Protein AF-A0A520QSF6-F1 (afdb_monomer_lite)

Secondary structure (DSSP, 8-state):
------------PPPPPPS--PPPP------------------------------------STTS-PPBTTB-PPPP---EEEE--SS---S-SBHHHH----HHHHHHHGGGS---B-EEEEGGG--HHHHHHT---HHHHHHHHHHHHTT-HHHHTTHHHHHHHHHHHHTSTTHHHHHHHHHHHHHHHH---HHHHHHHHHHS-HHHHHHHHHHHHHHHHHHHHHHHHHHHHHHHHHHHHHHHHHHHHHHH-S--HHHHHHHHT--HHHHHHHHHHHHH-SSHHHHT-

Sequence (290 aa):
MVDARASTGRERRRRPPRVGERPRLLGARRRARGALPCADGAPEHGGPSHAVPDHRVRGATLARQSQPVDGRLELPLIVPIVVYHGARPWKAPLDVGEAIMMSEALASSAGSLVPRLRYLLDDLTQLDADGLRARGLPAFATLALWALRSAFDRGFISTAANLSGLFDEVVTADDGGQALASLFGYLFIISRPDEDLVSEVLGHVSPRVREEVMELEEMLAAKKLEQGRAEGRAEGRAQRGAELVMKLLRLKFGAIDAGTEERVRAGSDADLDRWAERVLTASQLQDVFA

Foldseek 3Di:
DDDDDDDDDDDDDDDDDDDDDDDDDDDDDDDDDDDDDDDDDDDDDDDDDDDDPPPPPPDDPQQPPQDDDVNHGDHPDDAAEAEAQALDWDDADQFVLSNDDDDPVCVVVCVPVRDGDGHHYNDLLPDALVNLVVVVDQLLVSLQSLLSNCLNPVVSLLCLLVSQVSLVVQCPDPCSLVSLLVSVVSSCVRNVDDPVSVCSNLVNYDPSNVVSNVVSVVVVVVVVVVVVVVVVVQLVLLQVLLVLLVVLCCVQPNDDDPVLSVVSSPDGNVLSVQLNVQSVPDPDPVSSND

Radius of gyration: 34.23 Å; chains: 1; bounding box: 108×85×76 Å

pLDDT: mean 75.5, std 23.0, range [26.59, 97.44]

Structure (mmCIF, N/CA/C/O backbone):
data_AF-A0A520QSF6-F1
#
_entry.id   AF-A0A520QSF6-F1
#
loop_
_atom_site.group_PDB
_atom_site.id
_atom_site.type_symbol
_atom_site.label_atom_id
_atom_site.label_alt_id
_atom_site.label_comp_id
_atom_site.label_asym_id
_atom_site.label_entity_id
_atom_site.label_seq_id
_atom_site.pdbx_PDB_ins_code
_atom_site.Cartn_x
_atom_site.Cartn_y
_atom_site.Cartn_z
_atom_site.occupancy
_atom_site.B_iso_or_equiv
_atom_site.auth_seq_id
_atom_site.auth_comp_id
_atom_site.auth_asym_id
_atom_site.auth_atom_id
_atom_site.pdbx_PDB_model_num
ATOM 1 N N . MET A 1 1 ? 59.278 35.423 -29.296 1.00 33.78 1 MET A N 1
ATOM 2 C CA . MET A 1 1 ? 59.249 36.526 -30.284 1.00 33.78 1 MET A CA 1
ATOM 3 C C . MET A 1 1 ? 58.139 36.189 -31.268 1.00 33.78 1 MET A C 1
ATOM 5 O O . MET A 1 1 ? 58.284 35.169 -31.914 1.00 33.78 1 MET A O 1
ATOM 9 N N . VAL A 1 2 ? 56.997 36.864 -31.390 1.00 37.16 2 VAL A N 1
ATOM 10 C CA . VAL A 1 2 ? 56.501 38.175 -30.929 1.00 37.16 2 VAL A CA 1
ATOM 11 C C . VAL A 1 2 ? 54.955 38.097 -30.865 1.00 37.16 2 VAL A C 1
ATOM 13 O O . VAL A 1 2 ? 54.362 37.469 -31.735 1.00 37.16 2 VAL A O 1
ATOM 16 N N . ASP A 1 3 ? 54.380 38.688 -29.806 1.00 33.25 3 ASP A N 1
ATOM 17 C CA . ASP A 1 3 ? 53.064 39.347 -29.593 1.00 33.25 3 ASP A CA 1
ATOM 18 C C . ASP A 1 3 ? 51.846 39.040 -30.495 1.00 33.25 3 ASP A C 1
ATOM 20 O O . ASP A 1 3 ? 51.921 39.080 -31.715 1.00 33.25 3 ASP A O 1
ATOM 24 N N . ALA A 1 4 ? 50.663 38.695 -29.966 1.00 38.78 4 ALA A N 1
ATOM 25 C CA . ALA A 1 4 ? 49.722 39.468 -29.126 1.00 38.78 4 ALA A CA 1
ATOM 26 C C . ALA A 1 4 ? 49.001 40.628 -29.852 1.00 38.78 4 ALA A C 1
ATOM 28 O O . ALA A 1 4 ? 49.627 41.620 -30.211 1.00 38.78 4 ALA A O 1
ATOM 29 N N . ARG A 1 5 ? 47.658 40.550 -29.957 1.00 36.19 5 ARG A N 1
ATOM 30 C CA . ARG A 1 5 ? 46.716 41.653 -29.652 1.00 36.19 5 ARG A CA 1
ATOM 31 C C . ARG A 1 5 ? 45.244 41.229 -29.710 1.00 36.19 5 ARG A C 1
ATOM 33 O O . ARG A 1 5 ? 44.847 40.329 -30.437 1.00 36.19 5 ARG A O 1
ATOM 40 N N . ALA A 1 6 ? 44.482 41.916 -28.867 1.00 38.06 6 ALA A N 1
ATOM 41 C CA . ALA A 1 6 ? 43.139 41.632 -28.387 1.00 38.06 6 ALA A CA 1
ATOM 42 C C . ALA A 1 6 ? 42.065 42.556 -29.007 1.00 38.06 6 ALA A C 1
ATOM 44 O O . ALA A 1 6 ? 42.388 43.437 -29.803 1.00 38.06 6 ALA A O 1
ATOM 45 N N . SER A 1 7 ? 40.833 42.428 -28.481 1.00 34.09 7 SER A N 1
ATOM 46 C CA . SER A 1 7 ? 39.669 43.344 -28.571 1.00 34.09 7 SER A CA 1
ATOM 47 C C . SER A 1 7 ? 38.839 43.231 -29.867 1.00 34.09 7 SER A C 1
ATOM 49 O O . SER A 1 7 ? 39.391 43.054 -30.938 1.00 34.09 7 SER A O 1
ATOM 51 N N . THR A 1 8 ? 37.503 43.315 -29.917 1.00 36.34 8 THR A N 1
ATOM 52 C CA . THR A 1 8 ? 36.466 43.742 -28.960 1.00 36.34 8 THR A CA 1
ATOM 53 C C . THR A 1 8 ? 35.101 43.336 -29.548 1.00 36.34 8 THR A C 1
ATOM 55 O O . THR A 1 8 ? 34.797 43.718 -30.675 1.00 36.34 8 THR A O 1
ATOM 58 N N . GLY A 1 9 ? 34.257 42.606 -28.812 1.00 34.66 9 GLY A N 1
ATOM 59 C CA . GLY A 1 9 ? 32.876 42.289 -29.206 1.00 34.66 9 GLY A CA 1
ATOM 60 C C . GLY A 1 9 ? 31.884 42.966 -28.264 1.00 34.66 9 GLY A C 1
ATOM 61 O O . GLY A 1 9 ? 31.693 42.525 -27.138 1.00 34.66 9 GLY A O 1
ATOM 62 N N . ARG A 1 10 ? 31.307 44.085 -28.701 1.00 39.31 10 ARG A N 1
ATOM 63 C CA . ARG A 1 10 ? 30.474 44.998 -27.906 1.00 39.31 10 ARG A CA 1
ATOM 64 C C . ARG A 1 10 ? 29.053 44.437 -27.733 1.00 39.31 10 ARG A C 1
ATOM 66 O O . ARG A 1 10 ? 28.319 44.308 -28.711 1.00 39.31 10 ARG A O 1
ATOM 73 N N . GLU A 1 11 ? 28.660 44.169 -26.488 1.00 36.31 11 GLU A N 1
ATOM 74 C CA . GLU A 1 11 ? 27.287 43.869 -26.061 1.00 36.31 11 GLU A CA 1
ATOM 75 C C . GLU A 1 11 ? 26.290 44.941 -26.532 1.00 36.31 11 GLU A C 1
ATOM 77 O O . GLU A 1 11 ? 26.415 46.128 -26.214 1.00 36.31 11 GLU A O 1
ATOM 82 N N . ARG A 1 12 ? 25.238 44.520 -27.242 1.00 39.69 12 ARG A N 1
ATOM 83 C CA . ARG A 1 12 ? 24.042 45.340 -27.472 1.00 39.69 12 ARG A CA 1
ATOM 84 C C . ARG A 1 12 ? 22.969 44.966 -26.453 1.00 39.69 12 ARG A C 1
ATOM 86 O O . ARG A 1 12 ? 22.225 44.008 -26.637 1.00 39.69 12 ARG A O 1
ATOM 93 N N . ARG A 1 13 ? 22.870 45.787 -25.405 1.00 35.50 13 ARG A N 1
ATOM 94 C CA . ARG A 1 13 ? 21.745 45.839 -24.459 1.00 35.50 13 ARG A CA 1
ATOM 95 C C . ARG A 1 13 ? 20.422 46.009 -25.219 1.00 35.50 13 ARG A C 1
ATOM 97 O O . ARG A 1 13 ? 20.209 47.043 -25.853 1.00 35.50 13 ARG A O 1
ATOM 104 N N . ARG A 1 14 ? 19.520 45.026 -25.138 1.00 38.59 14 ARG A N 1
ATOM 105 C CA . ARG A 1 14 ? 18.117 45.181 -25.557 1.00 38.59 14 ARG A CA 1
ATOM 106 C C . ARG A 1 14 ? 17.293 45.676 -24.366 1.00 38.59 14 ARG A C 1
ATOM 108 O O . ARG A 1 14 ? 17.308 45.072 -23.301 1.00 38.59 14 ARG A O 1
ATOM 115 N N . ARG A 1 15 ? 16.618 46.815 -24.553 1.00 40.19 15 ARG A N 1
ATOM 116 C CA . ARG A 1 15 ? 15.636 47.390 -23.617 1.00 40.19 15 ARG A CA 1
ATOM 117 C C . ARG A 1 15 ? 14.366 46.520 -23.568 1.00 40.19 15 ARG A C 1
ATOM 119 O O . ARG A 1 15 ? 13.988 45.997 -24.616 1.00 40.19 15 ARG A O 1
ATOM 126 N N . PRO A 1 16 ? 13.673 46.426 -22.420 1.00 40.75 16 PRO A N 1
ATOM 127 C CA . PRO A 1 16 ? 12.380 45.752 -22.329 1.00 40.75 16 PRO A CA 1
ATOM 128 C C . PRO A 1 16 ? 11.238 46.664 -22.829 1.00 40.75 16 PRO A C 1
ATOM 130 O O . PRO A 1 16 ? 11.296 47.880 -22.607 1.00 40.75 16 PRO A O 1
ATOM 133 N N . PRO A 1 17 ? 10.192 46.128 -23.487 1.00 41.03 17 PRO A N 1
ATOM 134 C CA . PRO A 1 17 ? 8.982 46.886 -23.782 1.00 41.03 17 PRO A CA 1
ATOM 135 C C . PRO A 1 17 ? 8.026 46.941 -22.578 1.00 41.03 17 PRO A C 1
ATOM 137 O O . PRO A 1 17 ? 8.009 46.067 -21.714 1.00 41.03 17 PRO A O 1
ATOM 140 N N . ARG A 1 18 ? 7.264 48.038 -22.530 1.00 37.03 18 ARG A N 1
ATOM 141 C CA . ARG A 1 18 ? 6.391 48.482 -21.437 1.00 37.03 18 ARG A CA 1
ATOM 142 C C . ARG A 1 18 ? 5.074 47.701 -21.360 1.00 37.03 18 ARG A C 1
ATOM 144 O O . ARG A 1 18 ? 4.539 47.255 -22.367 1.00 37.03 18 ARG A O 1
ATOM 151 N N . VAL A 1 19 ? 4.550 47.638 -20.138 1.00 34.47 19 VAL A N 1
ATOM 152 C CA . VAL A 1 19 ? 3.216 47.162 -19.753 1.00 34.47 19 VAL A CA 1
ATOM 153 C C . VAL A 1 19 ? 2.121 48.060 -20.336 1.00 34.47 19 VAL A C 1
ATOM 155 O O . VAL A 1 19 ? 2.204 49.281 -20.219 1.00 34.47 19 VAL A O 1
ATOM 158 N N . GLY A 1 20 ? 1.067 47.428 -20.859 1.00 38.53 20 GLY A N 1
ATOM 159 C CA . GLY A 1 20 ? -0.250 48.036 -21.040 1.00 38.53 20 GLY A CA 1
ATOM 160 C C . GLY A 1 20 ? -0.757 48.024 -22.476 1.00 38.53 20 GLY A C 1
ATOM 161 O O . GLY A 1 20 ? -0.596 49.017 -23.163 1.00 38.53 20 GLY A O 1
ATOM 162 N N . GLU A 1 21 ? -1.419 46.937 -22.888 1.00 31.09 21 GLU A N 1
ATOM 163 C CA . GLU A 1 21 ? -2.564 46.963 -23.815 1.00 31.09 21 GLU A CA 1
ATOM 164 C C . GLU A 1 21 ? -3.223 45.570 -23.877 1.00 31.09 21 GLU A C 1
ATOM 166 O O . GLU A 1 21 ? -2.578 44.557 -24.141 1.00 31.09 21 GLU A O 1
ATOM 171 N N . ARG A 1 22 ? -4.522 45.508 -23.551 1.00 35.69 22 ARG A N 1
ATOM 172 C CA . ARG A 1 22 ? -5.357 44.293 -23.589 1.00 35.69 22 ARG A CA 1
ATOM 173 C C . ARG A 1 22 ? -5.800 44.000 -25.030 1.00 35.69 22 ARG A C 1
ATOM 175 O O . ARG A 1 22 ? -6.280 44.930 -25.682 1.00 35.69 22 ARG A O 1
ATOM 182 N N . PRO A 1 23 ? -5.801 42.743 -25.508 1.00 33.78 23 PRO A N 1
ATOM 183 C 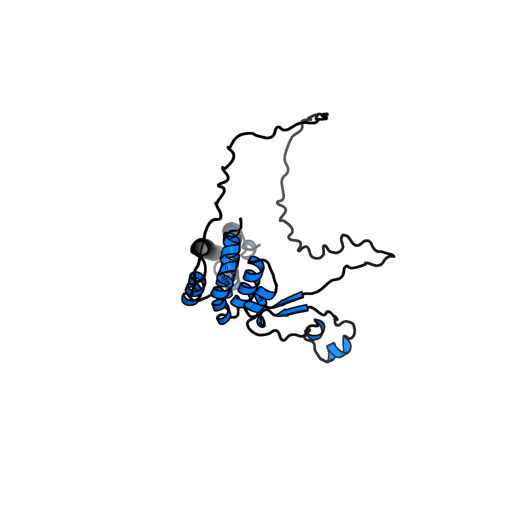CA . PRO A 1 23 ? -6.465 42.414 -26.763 1.00 33.78 23 PRO A CA 1
ATOM 184 C C . PRO A 1 23 ? -7.989 42.413 -26.595 1.00 33.78 23 PRO A C 1
ATOM 186 O O . PRO A 1 23 ? -8.543 41.804 -25.679 1.00 33.78 23 PRO A O 1
ATOM 189 N N . ARG A 1 24 ? -8.660 43.130 -27.499 1.00 33.19 24 ARG A N 1
ATOM 190 C CA . ARG A 1 24 ? -10.116 43.255 -27.612 1.00 33.19 24 ARG A CA 1
ATOM 191 C C . ARG A 1 24 ? -10.748 41.937 -28.072 1.00 33.19 24 ARG A C 1
ATOM 193 O O . ARG A 1 24 ? -10.352 41.377 -29.088 1.00 33.19 24 ARG A O 1
ATOM 200 N N . LEU A 1 25 ? -11.786 41.514 -27.355 1.00 32.22 25 LEU A N 1
ATOM 201 C CA . LEU A 1 25 ? -12.735 40.477 -27.759 1.00 32.22 25 LEU A CA 1
ATOM 202 C C . LEU A 1 25 ? -13.714 41.038 -28.811 1.00 32.22 25 LEU A C 1
ATOM 204 O O . LEU A 1 25 ? -14.443 41.989 -28.537 1.00 32.22 25 LEU A O 1
ATOM 208 N N . LEU A 1 26 ? -13.763 40.411 -29.986 1.00 30.73 26 LEU A N 1
ATOM 209 C CA . LEU A 1 26 ? -14.897 40.398 -30.925 1.00 30.73 26 LEU A CA 1
ATOM 210 C C . LEU A 1 26 ? -15.271 38.907 -31.063 1.00 30.73 26 LEU A C 1
ATOM 212 O O . LEU A 1 26 ? -14.387 38.099 -31.306 1.00 30.73 26 LEU A O 1
ATOM 216 N N . GLY A 1 27 ? -16.493 38.405 -30.896 1.00 28.16 27 GLY A N 1
ATOM 217 C CA . GLY A 1 27 ? -17.806 39.027 -30.948 1.00 28.16 27 GLY A CA 1
ATOM 218 C C . GLY A 1 27 ? -18.605 38.423 -32.105 1.00 28.16 27 GLY A C 1
ATOM 219 O O . GLY A 1 27 ? -18.655 39.041 -33.159 1.00 28.16 27 GLY A O 1
ATOM 220 N N . ALA A 1 28 ? -19.251 37.258 -31.929 1.00 29.94 28 ALA A N 1
ATOM 221 C CA . ALA A 1 28 ? -20.361 36.847 -32.802 1.00 29.94 28 ALA A CA 1
ATOM 222 C C . ALA A 1 28 ? -21.307 35.778 -32.205 1.00 29.94 28 ALA A C 1
ATOM 224 O O . ALA A 1 28 ? -21.124 34.580 -32.359 1.00 29.94 28 ALA A O 1
ATOM 225 N N . ARG A 1 29 ? -22.411 36.310 -31.665 1.00 29.86 29 ARG A N 1
ATOM 226 C CA . ARG A 1 29 ? -23.816 35.954 -31.963 1.00 29.86 29 ARG A CA 1
ATOM 227 C C . ARG A 1 29 ? -24.505 34.788 -31.228 1.00 29.86 29 ARG A C 1
ATOM 229 O O . ARG A 1 29 ? -24.456 33.625 -31.599 1.00 29.86 29 ARG A O 1
ATOM 236 N N . ARG A 1 30 ? -25.348 35.241 -30.290 1.00 30.02 30 ARG A N 1
ATOM 237 C CA . ARG A 1 30 ? -26.585 34.644 -29.765 1.00 30.02 30 ARG A CA 1
ATOM 238 C C . ARG A 1 30 ? -27.518 34.093 -30.858 1.00 30.02 30 ARG A C 1
ATOM 240 O O . ARG A 1 30 ? -27.815 34.796 -31.823 1.00 30.02 30 ARG A O 1
ATOM 247 N N . ARG A 1 31 ? -28.173 32.968 -30.557 1.00 31.02 31 ARG A N 1
ATOM 248 C CA . ARG A 1 31 ? -29.623 32.809 -30.755 1.00 31.02 31 ARG A CA 1
ATOM 249 C C . ARG A 1 31 ? -30.260 32.350 -29.445 1.00 31.02 31 ARG A C 1
ATOM 251 O O . ARG A 1 31 ? -29.735 31.487 -28.757 1.00 31.02 31 ARG A O 1
ATOM 258 N N . ALA A 1 32 ? -31.357 33.016 -29.112 1.00 30.30 32 ALA A N 1
ATOM 259 C CA . ALA A 1 32 ? -32.212 32.789 -27.959 1.00 30.30 32 ALA A CA 1
ATOM 260 C C . ALA A 1 32 ? -33.522 32.109 -28.397 1.00 30.30 32 ALA A C 1
ATOM 262 O O . ALA A 1 32 ? -33.818 32.093 -29.595 1.00 30.30 32 ALA A O 1
ATOM 263 N N . ARG A 1 33 ? -34.324 31.734 -27.385 1.00 30.45 33 ARG A N 1
ATOM 264 C CA . ARG A 1 33 ? -35.720 31.227 -27.352 1.00 30.45 33 ARG A CA 1
ATOM 265 C C . ARG A 1 33 ? -35.772 29.715 -27.056 1.00 30.45 33 ARG A C 1
ATOM 267 O O . ARG A 1 33 ? -35.072 28.965 -27.710 1.00 30.45 33 ARG A O 1
ATOM 274 N N . GLY A 1 34 ? -36.544 29.211 -26.092 1.00 27.27 34 GLY A N 1
ATOM 275 C CA . GLY A 1 34 ? -37.744 29.761 -25.457 1.00 27.27 34 GLY A CA 1
ATOM 276 C C . GLY A 1 34 ? -37.956 29.293 -24.013 1.00 27.27 34 GLY A C 1
ATOM 277 O O . GLY A 1 34 ? -37.216 28.472 -23.484 1.00 27.27 34 GLY A O 1
ATOM 278 N N . ALA A 1 35 ? -38.943 29.935 -23.397 1.00 29.73 35 ALA A N 1
ATOM 279 C CA . ALA A 1 35 ? -39.260 29.967 -21.981 1.00 29.73 35 ALA A CA 1
ATOM 280 C C . ALA A 1 35 ? -40.103 28.774 -21.483 1.00 29.73 35 ALA A C 1
ATOM 282 O O . ALA A 1 35 ? -40.685 28.034 -22.272 1.00 29.73 35 ALA A O 1
ATOM 283 N N . LEU A 1 36 ? -40.149 28.679 -20.149 1.00 33.81 36 LEU A N 1
ATOM 284 C CA . LEU A 1 36 ? -40.974 27.840 -19.265 1.00 33.81 36 LEU A CA 1
ATOM 285 C C . LEU A 1 36 ? -42.487 27.873 -19.581 1.00 33.81 36 LEU A C 1
ATOM 287 O O . LEU A 1 36 ? -42.962 28.785 -20.261 1.00 33.81 36 LEU A O 1
ATOM 291 N N . PRO A 1 37 ? -43.263 26.968 -18.955 1.00 35.38 37 PRO A N 1
ATOM 292 C CA . PRO A 1 37 ? -44.061 27.461 -17.829 1.00 35.38 37 PRO A CA 1
ATOM 293 C C . PRO A 1 37 ? -44.007 26.580 -16.571 1.00 35.38 37 PRO A C 1
ATOM 295 O O . PRO A 1 37 ? -43.866 25.360 -16.631 1.00 35.38 37 PRO A O 1
ATOM 298 N N . CYS A 1 38 ? -44.149 27.255 -15.429 1.00 26.59 38 CYS A N 1
ATOM 299 C CA . CYS A 1 38 ? -44.475 26.688 -14.126 1.00 26.59 38 CYS A CA 1
ATOM 300 C C . CYS A 1 38 ? -45.872 26.049 -14.136 1.00 26.59 38 CYS A C 1
ATOM 302 O O . CYS A 1 38 ? -46.785 26.575 -14.773 1.00 26.59 38 CYS A O 1
ATOM 304 N N . ALA A 1 39 ? -46.053 24.994 -13.344 1.00 30.45 39 ALA A N 1
ATOM 305 C CA . ALA A 1 39 ? -47.349 24.620 -12.792 1.00 30.45 39 ALA A CA 1
ATOM 306 C C . ALA A 1 39 ? -47.147 24.116 -11.355 1.00 30.45 39 ALA A C 1
ATOM 308 O O . ALA A 1 39 ? -46.318 23.240 -11.107 1.00 30.45 39 ALA A O 1
ATOM 309 N N . ASP A 1 40 ? -47.880 24.749 -10.443 1.00 28.19 40 ASP A N 1
ATOM 310 C CA . ASP A 1 40 ? -47.989 24.478 -9.014 1.00 28.19 40 ASP A CA 1
ATOM 311 C C . ASP A 1 40 ? -48.515 23.070 -8.698 1.00 28.19 40 ASP A C 1
ATOM 313 O O . ASP A 1 40 ? -49.326 22.515 -9.441 1.00 28.19 40 ASP A O 1
ATOM 317 N N . GLY A 1 41 ? -48.126 22.542 -7.533 1.00 29.19 41 GLY A N 1
ATOM 318 C CA . GLY A 1 41 ? -48.802 21.404 -6.907 1.00 29.19 41 GLY A CA 1
ATOM 319 C C . GLY A 1 41 ? -47.944 20.628 -5.908 1.00 29.19 41 GLY A C 1
ATOM 320 O O . GLY A 1 41 ? -47.395 19.587 -6.248 1.00 29.19 41 GLY A O 1
ATOM 321 N N . ALA A 1 42 ? -47.872 21.097 -4.662 1.00 28.58 42 ALA A N 1
ATOM 322 C CA . ALA A 1 42 ? -47.737 20.215 -3.494 1.00 28.58 42 ALA A CA 1
ATOM 323 C C . ALA A 1 42 ? -49.160 19.985 -2.939 1.00 28.58 42 ALA A C 1
ATOM 325 O O . ALA A 1 42 ? -49.971 20.913 -3.034 1.00 28.58 42 ALA A O 1
ATOM 326 N N . PRO A 1 43 ? -49.501 18.795 -2.401 1.00 38.34 43 PRO A N 1
ATOM 327 C CA . PRO A 1 43 ? -49.096 18.496 -1.025 1.00 38.34 43 PRO A CA 1
ATOM 328 C C . PRO A 1 43 ? -48.752 17.020 -0.698 1.00 38.34 43 PRO A C 1
ATOM 330 O O . PRO A 1 43 ? -49.220 16.079 -1.326 1.00 38.34 43 PRO A O 1
ATOM 333 N N . GLU A 1 44 ? -47.967 16.902 0.379 1.00 27.70 44 GLU A N 1
ATOM 334 C CA . GLU A 1 44 ? -48.053 15.931 1.488 1.00 27.70 44 GLU A CA 1
ATOM 335 C C . GLU A 1 44 ? -47.563 14.461 1.401 1.00 27.70 44 GLU A C 1
ATOM 337 O O . GLU A 1 44 ? -48.051 13.617 0.662 1.00 27.70 44 GLU A O 1
ATOM 342 N N . HIS A 1 45 ? -46.638 14.199 2.341 1.00 31.48 45 HIS A N 1
ATOM 343 C CA . HIS A 1 45 ? -46.420 13.016 3.187 1.00 31.48 45 HIS A CA 1
ATOM 344 C C . HIS A 1 45 ? -46.150 11.628 2.572 1.00 31.48 45 HIS A C 1
ATOM 346 O O . HIS A 1 45 ? -47.050 10.872 2.227 1.00 31.48 45 HIS A O 1
ATOM 352 N N . GLY A 1 46 ? -44.875 11.222 2.659 1.00 29.17 46 GLY A N 1
ATOM 353 C CA . GLY A 1 46 ? -44.441 9.824 2.608 1.00 29.17 46 GLY A CA 1
ATOM 354 C C . GLY A 1 46 ? -42.915 9.676 2.612 1.00 29.17 46 GLY A C 1
ATOM 355 O O . GLY A 1 46 ? -42.301 9.639 1.553 1.00 29.17 46 GLY A O 1
ATOM 356 N N . GLY A 1 47 ? -42.284 9.583 3.790 1.00 30.84 47 GLY A N 1
ATOM 357 C CA . GLY A 1 47 ? -41.006 8.851 3.901 1.00 30.84 47 GLY A CA 1
ATOM 358 C C . GLY A 1 47 ? -41.275 7.347 3.712 1.00 30.84 47 GLY A C 1
ATOM 359 O O . GLY A 1 47 ? -42.423 6.949 3.918 1.00 30.84 47 GLY A O 1
ATOM 360 N N . PRO A 1 48 ? -40.295 6.482 3.365 1.00 37.56 48 PRO A N 1
ATOM 361 C CA . PRO A 1 48 ? -38.957 6.455 3.963 1.00 37.56 48 PRO A CA 1
ATOM 362 C C . PRO A 1 48 ? -37.833 5.997 2.991 1.00 37.56 48 PRO A C 1
ATOM 364 O O . PRO A 1 48 ? -38.023 5.864 1.787 1.00 37.56 48 PRO A O 1
ATOM 367 N N . SER A 1 49 ? -36.686 5.650 3.584 1.00 31.80 49 SER A N 1
ATOM 368 C CA . SER A 1 49 ? -35.629 4.761 3.076 1.00 31.80 49 SER A CA 1
ATOM 369 C C . SER A 1 49 ? -34.367 5.453 2.562 1.00 31.80 49 SER A C 1
ATOM 371 O O . SER A 1 49 ? -34.194 5.751 1.381 1.00 31.80 49 SER A O 1
ATOM 373 N N . HIS A 1 50 ? -33.436 5.643 3.500 1.00 32.25 50 HIS A N 1
ATOM 374 C CA . HIS A 1 50 ? -32.013 5.743 3.211 1.00 32.25 50 HIS A CA 1
ATOM 375 C C . HIS A 1 50 ? -31.574 4.490 2.443 1.00 32.25 50 HIS A C 1
ATOM 377 O O . HIS A 1 50 ? -31.371 3.424 3.023 1.00 32.25 50 HIS A O 1
ATOM 383 N N . ALA A 1 51 ? -31.416 4.629 1.129 1.00 30.03 51 ALA A N 1
ATOM 384 C CA . ALA A 1 51 ? -30.695 3.660 0.328 1.00 30.03 51 ALA A CA 1
ATOM 385 C C . ALA A 1 51 ? -29.225 3.673 0.772 1.00 30.03 51 ALA A C 1
ATOM 387 O O . ALA A 1 51 ? -28.483 4.619 0.508 1.00 30.03 51 ALA A O 1
ATOM 388 N N . VAL A 1 52 ? -28.825 2.617 1.476 1.00 33.75 52 VAL A N 1
ATOM 389 C CA . VAL A 1 52 ? -27.422 2.239 1.653 1.00 33.75 52 VAL A CA 1
ATOM 390 C C . VAL A 1 52 ? -26.820 2.111 0.249 1.00 33.75 52 V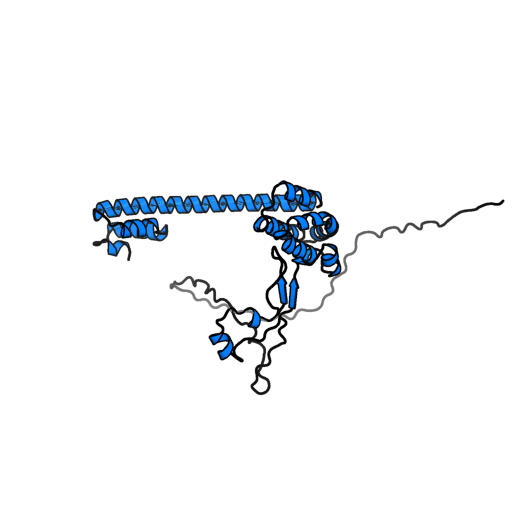AL A C 1
ATOM 392 O O . VAL A 1 52 ? -27.397 1.390 -0.572 1.00 33.75 52 VAL A O 1
ATOM 395 N N . PRO A 1 53 ? -25.723 2.811 -0.092 1.00 30.36 53 PRO A N 1
ATOM 396 C CA . PRO A 1 53 ? -25.090 2.617 -1.383 1.00 30.36 53 PRO A CA 1
ATOM 397 C C . PRO A 1 53 ? -24.595 1.171 -1.459 1.00 30.36 53 PRO A C 1
ATOM 399 O O . PRO A 1 53 ? -23.688 0.765 -0.739 1.00 30.36 53 PRO A O 1
ATOM 402 N N . ASP A 1 54 ? -25.244 0.389 -2.320 1.00 29.22 54 ASP A N 1
ATOM 403 C CA . ASP A 1 54 ? -24.845 -0.961 -2.694 1.00 29.22 54 ASP A CA 1
ATOM 404 C C . ASP A 1 54 ? -23.424 -0.875 -3.269 1.00 29.22 54 ASP A C 1
ATOM 406 O O . ASP A 1 54 ? -23.212 -0.460 -4.414 1.00 29.22 54 ASP A O 1
ATOM 410 N N . HIS A 1 55 ? -22.425 -1.203 -2.446 1.00 34.44 55 HIS A N 1
ATOM 411 C CA . HIS A 1 55 ? -21.040 -1.375 -2.863 1.00 34.44 55 HIS A CA 1
ATOM 412 C C . HIS A 1 55 ? -20.936 -2.661 -3.690 1.00 34.44 55 HIS A C 1
ATOM 414 O O . HIS A 1 55 ? -20.246 -3.611 -3.323 1.00 34.44 55 HIS A O 1
ATOM 420 N N . ARG A 1 56 ? -21.614 -2.698 -4.844 1.00 29.42 56 ARG A N 1
ATOM 421 C CA . ARG A 1 56 ? -21.305 -3.673 -5.882 1.00 29.42 56 ARG A CA 1
ATOM 422 C C . ARG A 1 56 ? -19.890 -3.392 -6.332 1.00 29.42 56 ARG A C 1
ATOM 424 O O . ARG A 1 56 ? -19.633 -2.433 -7.062 1.00 29.42 56 ARG A O 1
ATOM 431 N N . VAL A 1 57 ? -18.987 -4.256 -5.890 1.00 33.41 57 VAL A N 1
ATOM 432 C CA . VAL A 1 57 ? -17.689 -4.491 -6.508 1.00 33.41 57 VAL A CA 1
ATOM 433 C C . VAL A 1 57 ? -17.933 -4.564 -8.015 1.00 33.41 57 VAL A C 1
ATOM 435 O O . VAL A 1 57 ? -18.513 -5.525 -8.519 1.00 33.41 57 VAL A O 1
ATOM 438 N N . ARG A 1 58 ? -17.571 -3.495 -8.736 1.00 34.41 58 ARG A N 1
ATOM 439 C CA . ARG A 1 58 ? -17.678 -3.401 -10.196 1.00 34.41 58 ARG A CA 1
ATOM 440 C C . ARG A 1 58 ? -16.597 -4.279 -10.826 1.00 34.41 58 ARG A C 1
ATOM 442 O O . ARG A 1 58 ? -15.650 -3.785 -11.428 1.00 34.41 58 ARG A O 1
ATOM 449 N N . GLY A 1 59 ? -16.736 -5.591 -10.669 1.00 38.25 59 GLY A N 1
ATOM 450 C CA . GLY A 1 59 ? -16.065 -6.566 -11.513 1.00 38.25 59 GLY A CA 1
ATOM 451 C C . GLY A 1 59 ? -16.670 -6.518 -12.916 1.00 38.25 59 GLY A C 1
ATOM 452 O O . GLY A 1 59 ? -17.887 -6.501 -13.068 1.00 38.25 59 GLY A O 1
ATOM 453 N N . ALA A 1 60 ? -15.805 -6.487 -13.930 1.00 42.91 60 ALA A N 1
ATOM 454 C CA . ALA A 1 60 ? -16.118 -6.591 -15.358 1.00 42.91 60 ALA A CA 1
ATOM 455 C C . ALA A 1 60 ? -16.871 -5.404 -16.002 1.00 42.91 60 ALA A C 1
ATOM 457 O O . ALA A 1 60 ? -18.019 -5.509 -16.425 1.00 42.91 60 ALA A O 1
ATOM 458 N N . THR A 1 61 ? -16.159 -4.291 -16.223 1.00 40.28 61 THR A N 1
ATOM 459 C CA . THR A 1 61 ? -16.505 -3.319 -17.286 1.00 40.28 61 THR A CA 1
ATOM 460 C C . THR A 1 61 ? -15.464 -3.364 -18.414 1.00 40.28 61 THR A C 1
ATOM 462 O O . THR A 1 61 ? -14.886 -2.351 -18.772 1.00 40.28 61 THR A O 1
ATOM 465 N N . LEU A 1 62 ? -15.188 -4.550 -18.964 1.00 46.88 62 LEU A N 1
ATOM 466 C CA . LEU A 1 62 ? -14.476 -4.691 -20.251 1.00 46.88 62 LEU A CA 1
ATOM 467 C C . LEU A 1 62 ? -15.395 -5.221 -21.363 1.00 46.88 62 LEU A C 1
ATOM 469 O O . LEU A 1 62 ? -15.137 -4.990 -22.535 1.00 46.88 62 LEU A O 1
ATOM 473 N N . ALA A 1 63 ? -16.528 -5.840 -21.015 1.00 47.81 63 ALA A N 1
ATOM 474 C CA . ALA A 1 63 ? -17.466 -6.405 -21.989 1.00 47.81 63 ALA A CA 1
ATOM 475 C C . ALA A 1 63 ? -18.432 -5.382 -22.622 1.00 47.81 63 ALA A C 1
ATOM 477 O O . ALA A 1 63 ? -19.212 -5.739 -23.497 1.00 47.81 63 ALA A O 1
ATOM 478 N N . ARG A 1 64 ? -18.435 -4.110 -22.191 1.00 47.09 64 ARG A N 1
ATOM 479 C CA . ARG A 1 64 ? -19.464 -3.142 -22.622 1.00 47.09 64 ARG A CA 1
ATOM 480 C C . ARG A 1 64 ? -19.249 -2.525 -24.010 1.00 47.09 64 ARG A C 1
ATOM 482 O O . ARG A 1 64 ? -20.107 -1.752 -24.424 1.00 47.09 64 ARG A O 1
ATOM 489 N N . GLN A 1 65 ? -18.156 -2.828 -24.716 1.00 54.22 65 GLN A N 1
ATOM 490 C CA . GLN A 1 65 ? -17.864 -2.196 -26.016 1.00 54.22 65 GLN A CA 1
ATOM 491 C C . GLN A 1 65 ? -17.461 -3.150 -27.151 1.00 54.22 65 GLN A C 1
ATOM 493 O O . GLN A 1 65 ? -17.402 -2.705 -28.294 1.00 54.22 65 GLN A O 1
ATOM 498 N N . SER A 1 66 ? -17.253 -4.444 -26.898 1.00 58.03 66 SER A N 1
ATOM 499 C CA . SER A 1 66 ? -16.980 -5.408 -27.973 1.00 58.03 66 SER A CA 1
ATOM 500 C C . SER A 1 66 ? -18.299 -5.922 -28.558 1.00 58.03 66 SER A C 1
ATOM 502 O O . SER A 1 66 ? -18.945 -6.787 -27.964 1.00 58.03 66 SER A O 1
ATOM 504 N N . GLN A 1 67 ? -18.732 -5.391 -29.706 1.00 61.34 67 GLN A N 1
ATOM 505 C CA . GLN A 1 67 ? -19.788 -6.045 -30.485 1.00 61.34 67 GLN A CA 1
ATOM 506 C C . GLN A 1 67 ? -19.246 -7.370 -31.039 1.00 61.34 67 GLN A C 1
ATOM 508 O O . GLN A 1 67 ? -18.118 -7.391 -31.530 1.00 61.34 67 GLN A O 1
ATOM 513 N N . PRO A 1 68 ? -20.010 -8.474 -30.967 1.00 66.44 68 PRO A N 1
ATOM 514 C CA . PRO A 1 68 ? -19.583 -9.724 -31.572 1.00 66.44 68 PRO A CA 1
ATOM 515 C C . PRO A 1 68 ? -19.420 -9.542 -33.082 1.00 66.44 68 PRO A C 1
ATOM 517 O O . PRO A 1 68 ? -20.370 -9.141 -33.755 1.00 66.44 68 PRO A O 1
ATOM 520 N N . VAL A 1 69 ? -18.245 -9.867 -33.613 1.00 69.38 69 VAL A N 1
ATOM 521 C CA . VAL A 1 69 ? -18.026 -10.003 -35.058 1.00 69.38 69 VAL A CA 1
ATOM 522 C C . VAL A 1 69 ? -18.308 -11.470 -35.391 1.00 69.38 69 VAL A C 1
ATOM 524 O O . VAL A 1 69 ? -17.750 -12.366 -34.759 1.00 69.38 69 VAL A O 1
ATOM 527 N N . ASP A 1 70 ? -19.266 -11.738 -36.283 1.00 74.94 70 ASP A N 1
ATOM 528 C CA . ASP A 1 70 ? -19.719 -13.096 -36.645 1.00 74.94 70 ASP A CA 1
ATOM 529 C C . ASP A 1 70 ? -20.095 -13.999 -35.448 1.00 74.94 70 ASP A C 1
ATOM 531 O O . ASP A 1 70 ? -19.811 -15.198 -35.411 1.00 74.94 70 ASP A O 1
ATOM 535 N N . GLY A 1 71 ? -20.729 -13.422 -34.420 1.00 79.75 71 GLY A N 1
ATOM 536 C CA . GLY A 1 71 ? -21.156 -14.156 -33.220 1.00 79.75 71 GLY A CA 1
ATOM 537 C C . GLY A 1 71 ? -20.018 -14.538 -32.266 1.00 79.75 71 GLY A C 1
ATOM 538 O O . GLY A 1 71 ? -20.257 -15.252 -31.291 1.00 79.75 71 GLY A O 1
ATOM 539 N N . ARG A 1 72 ? -18.792 -14.054 -32.507 1.00 75.38 72 ARG A N 1
ATOM 540 C CA . ARG A 1 72 ? -17.628 -14.253 -31.637 1.00 75.38 72 ARG A CA 1
ATOM 541 C C . ARG A 1 72 ? -17.283 -12.969 -30.897 1.00 75.38 72 ARG A C 1
ATOM 543 O O . ARG A 1 72 ? -17.237 -11.891 -31.481 1.00 75.38 72 ARG A O 1
ATOM 550 N N . LEU A 1 73 ? -17.027 -13.094 -29.597 1.00 79.19 73 LEU A N 1
ATOM 551 C CA . LEU A 1 73 ? -16.506 -11.995 -28.793 1.00 79.19 73 LEU A CA 1
ATOM 552 C C . LEU A 1 73 ? -15.014 -11.833 -29.094 1.00 79.19 73 LEU A C 1
ATOM 554 O O . LEU A 1 73 ? -14.208 -12.676 -28.701 1.00 79.19 73 LEU A O 1
ATOM 558 N N . GLU A 1 74 ? -14.650 -10.754 -29.775 1.00 81.75 74 GLU A N 1
ATOM 559 C CA . GLU A 1 74 ? -13.251 -10.368 -29.932 1.00 81.75 74 GLU A CA 1
ATOM 560 C C . GLU A 1 74 ? -12.798 -9.592 -28.693 1.00 81.75 74 GLU A C 1
ATOM 562 O O . GLU A 1 74 ? -13.377 -8.565 -28.317 1.00 81.75 74 GLU A O 1
ATOM 567 N N . LEU A 1 75 ? -11.777 -10.120 -28.021 1.00 80.69 75 LEU A N 1
ATOM 568 C CA . LEU A 1 75 ? -11.163 -9.477 -26.867 1.00 80.69 75 LEU A CA 1
ATOM 569 C C . LEU A 1 75 ? -9.919 -8.704 -27.316 1.00 80.69 75 LEU A C 1
ATOM 571 O O . LEU A 1 75 ? -9.150 -9.215 -28.134 1.00 80.69 75 LEU A O 1
ATOM 575 N N . PRO A 1 76 ? -9.688 -7.495 -26.776 1.00 83.94 76 PRO A N 1
ATOM 576 C CA . PRO A 1 76 ? -8.442 -6.785 -27.020 1.00 83.94 76 PRO A CA 1
ATOM 577 C C . PRO A 1 76 ? -7.254 -7.584 -26.473 1.00 83.94 76 PRO A C 1
ATOM 579 O O . PRO A 1 76 ? -7.397 -8.381 -25.543 1.00 83.94 76 PRO A O 1
ATOM 582 N N . LEU A 1 77 ? -6.065 -7.336 -27.027 1.00 87.06 77 LEU A N 1
ATOM 583 C CA . LEU A 1 77 ? -4.822 -7.898 -26.504 1.00 87.06 77 LEU A CA 1
ATOM 584 C C . LEU A 1 77 ? -4.648 -7.509 -25.028 1.00 87.06 77 LEU A C 1
ATOM 586 O O . LEU A 1 77 ? -4.669 -6.329 -24.683 1.00 87.06 77 LEU A O 1
ATOM 590 N N . ILE A 1 78 ? -4.426 -8.509 -24.177 1.00 86.88 78 ILE A N 1
ATOM 591 C CA . ILE A 1 78 ? -4.096 -8.329 -22.762 1.00 86.88 78 ILE A CA 1
ATOM 592 C C . ILE A 1 78 ? -2.616 -8.660 -22.588 1.00 86.88 78 ILE A C 1
ATOM 594 O O . ILE A 1 78 ? -2.188 -9.764 -22.917 1.00 86.88 78 ILE A O 1
ATOM 598 N N . VAL A 1 79 ? -1.842 -7.711 -22.056 1.00 92.81 79 VAL A N 1
ATOM 599 C CA . VAL A 1 79 ? -0.427 -7.902 -21.707 1.00 92.81 79 VAL A CA 1
ATOM 600 C C . VAL A 1 79 ? -0.295 -7.844 -20.184 1.00 92.81 79 VAL A C 1
ATOM 602 O O . VAL A 1 79 ? -0.347 -6.750 -19.620 1.00 92.81 79 VAL A O 1
ATOM 605 N N . PRO A 1 80 ? -0.162 -8.988 -19.490 1.00 93.94 80 PRO A N 1
ATOM 606 C CA . PRO A 1 80 ? 0.004 -8.995 -18.043 1.00 93.94 80 PRO A CA 1
ATOM 607 C C . PRO A 1 80 ? 1.418 -8.541 -17.663 1.00 93.94 80 PRO A C 1
ATOM 609 O O . PRO A 1 80 ? 2.401 -9.057 -18.198 1.00 93.94 80 PRO A O 1
ATOM 612 N N . ILE A 1 81 ? 1.519 -7.600 -16.725 1.00 95.56 81 ILE A N 1
ATOM 613 C CA . ILE A 1 81 ? 2.788 -7.081 -16.202 1.00 95.56 81 ILE A CA 1
ATOM 614 C C . ILE A 1 81 ? 2.760 -7.185 -14.678 1.00 95.56 81 ILE A C 1
ATOM 616 O O . ILE A 1 81 ? 1.774 -6.809 -14.046 1.00 95.56 81 ILE A O 1
ATOM 620 N N . VAL A 1 82 ? 3.849 -7.675 -14.094 1.00 95.75 82 VAL A N 1
ATOM 621 C CA . VAL A 1 82 ? 4.073 -7.734 -12.648 1.00 95.75 82 VAL A CA 1
ATOM 622 C C . VAL A 1 82 ? 5.256 -6.838 -12.314 1.00 95.75 82 VAL A C 1
ATOM 624 O O . VAL A 1 82 ? 6.367 -7.120 -12.746 1.00 95.75 82 VAL A O 1
ATOM 627 N N . VAL A 1 83 ? 5.024 -5.785 -11.530 1.00 95.06 83 VAL A N 1
ATOM 628 C CA . VAL A 1 83 ? 6.091 -4.975 -10.925 1.00 95.06 83 VAL A CA 1
ATOM 629 C C . VAL A 1 83 ? 6.334 -5.507 -9.519 1.00 95.06 83 VAL A C 1
ATOM 631 O O . VAL A 1 83 ? 5.436 -5.469 -8.679 1.00 95.06 83 VAL A O 1
ATOM 634 N N . TYR A 1 84 ? 7.526 -6.036 -9.267 1.00 95.69 84 TYR A N 1
ATOM 635 C CA . TYR A 1 84 ? 7.867 -6.693 -8.010 1.00 95.69 84 TYR A CA 1
ATOM 636 C C . TYR A 1 84 ? 8.950 -5.928 -7.248 1.00 95.69 84 TYR A C 1
ATOM 638 O O . TYR A 1 84 ? 9.949 -5.518 -7.825 1.00 95.69 84 TYR A O 1
ATOM 646 N N . HIS A 1 85 ? 8.761 -5.754 -5.939 1.00 92.19 85 HIS A N 1
ATOM 647 C CA . HIS A 1 85 ? 9.639 -4.942 -5.089 1.00 92.19 85 HIS A CA 1
ATOM 648 C C . HIS A 1 85 ? 9.818 -5.533 -3.679 1.00 92.19 85 HIS A C 1
ATOM 650 O O . HIS A 1 85 ? 9.840 -4.812 -2.687 1.00 92.19 85 HIS A O 1
ATOM 656 N N . GLY A 1 86 ? 9.894 -6.863 -3.571 1.00 89.56 86 GLY A N 1
ATOM 657 C CA . GLY A 1 86 ? 10.057 -7.541 -2.280 1.00 89.56 86 GLY A CA 1
ATOM 658 C C . GLY A 1 86 ? 11.488 -7.510 -1.729 1.00 89.56 86 GLY A C 1
ATOM 659 O O . GLY A 1 86 ? 12.421 -7.048 -2.372 1.00 89.56 86 GLY A O 1
ATOM 660 N N . ALA A 1 87 ? 11.686 -8.083 -0.540 1.00 87.81 87 ALA A N 1
ATOM 661 C CA . ALA A 1 87 ? 12.991 -8.108 0.140 1.00 87.81 87 ALA A CA 1
ATOM 662 C C . ALA A 1 87 ? 14.037 -9.047 -0.500 1.00 87.81 87 ALA A C 1
ATOM 664 O O . ALA A 1 87 ? 15.197 -9.071 -0.097 1.00 87.81 87 ALA A O 1
ATOM 665 N N . ARG A 1 88 ? 13.627 -9.899 -1.444 1.00 91.56 88 ARG A N 1
ATOM 666 C CA . ARG A 1 88 ? 14.495 -10.852 -2.153 1.00 91.56 88 ARG A CA 1
ATOM 667 C C . ARG A 1 88 ? 14.107 -10.898 -3.625 1.00 91.56 88 ARG A C 1
ATOM 669 O O . ARG A 1 88 ? 12.926 -10.696 -3.894 1.00 91.56 88 ARG A O 1
ATOM 676 N N . PRO A 1 89 ? 15.028 -11.271 -4.531 1.00 94.06 89 PRO A N 1
ATOM 677 C CA . PRO A 1 89 ? 14.723 -11.490 -5.941 1.00 94.06 89 PRO A CA 1
ATOM 678 C C . PRO A 1 89 ? 13.504 -12.371 -6.180 1.00 94.06 89 PRO A C 1
ATOM 680 O O . PRO A 1 89 ? 13.271 -13.327 -5.429 1.00 94.06 89 PRO A O 1
ATOM 683 N N . TRP A 1 90 ? 12.753 -12.066 -7.236 1.00 96.12 90 TRP A N 1
ATOM 684 C CA . TRP A 1 90 ? 11.613 -12.873 -7.650 1.00 96.12 90 TRP A CA 1
ATOM 685 C C . TRP A 1 90 ? 12.062 -14.290 -8.017 1.00 96.12 90 TRP A C 1
ATOM 687 O O . TRP A 1 90 ? 13.078 -14.490 -8.682 1.00 96.12 90 TRP A O 1
ATOM 697 N N . LYS A 1 91 ? 11.294 -15.293 -7.581 1.00 95.12 91 LYS A N 1
ATOM 698 C CA . LYS A 1 91 ? 11.589 -16.712 -7.846 1.00 95.12 91 LYS A CA 1
ATOM 699 C C . LYS A 1 91 ? 10.419 -17.497 -8.424 1.00 95.12 91 LYS A C 1
ATOM 701 O O . LYS A 1 91 ? 10.610 -18.655 -8.781 1.00 95.12 91 LYS A O 1
ATOM 706 N N . ALA A 1 92 ? 9.220 -16.917 -8.475 1.00 94.19 92 ALA A N 1
ATOM 707 C CA . ALA A 1 92 ? 8.074 -17.639 -9.007 1.00 94.19 92 ALA A CA 1
ATOM 708 C C . ALA A 1 92 ? 8.155 -17.731 -10.545 1.00 94.19 92 ALA A C 1
ATOM 710 O O . ALA A 1 92 ? 8.721 -16.834 -11.181 1.00 94.19 92 ALA A O 1
ATOM 711 N N . PRO A 1 93 ? 7.597 -18.789 -11.151 1.00 95.06 93 PRO A N 1
ATOM 712 C CA . PRO A 1 93 ? 7.584 -18.950 -12.602 1.00 95.06 93 PRO A CA 1
ATOM 713 C C . PRO A 1 93 ? 6.876 -17.805 -13.331 1.00 95.06 93 PRO A C 1
ATOM 715 O O . PRO A 1 93 ? 5.931 -17.231 -12.805 1.00 95.06 93 PRO A O 1
ATOM 718 N N . LEU A 1 94 ? 7.292 -17.513 -14.568 1.00 96.12 94 LEU A N 1
ATOM 719 C CA . LEU A 1 94 ? 6.693 -16.459 -15.407 1.00 96.12 94 LEU A CA 1
ATOM 720 C C . LEU A 1 94 ? 5.408 -16.893 -16.131 1.00 96.12 94 LEU A C 1
ATOM 722 O O . LEU A 1 94 ? 4.863 -16.128 -16.930 1.00 96.12 94 LEU A O 1
ATOM 726 N N . ASP A 1 95 ? 4.947 -18.118 -15.886 1.00 94.44 95 ASP A N 1
ATOM 727 C CA . ASP A 1 95 ? 3.636 -18.612 -16.293 1.00 94.44 95 ASP A CA 1
ATOM 728 C C . ASP A 1 95 ? 2.810 -18.908 -15.039 1.00 94.44 95 ASP A C 1
ATOM 730 O O . ASP A 1 95 ? 3.255 -19.628 -14.142 1.00 94.44 95 ASP A O 1
ATOM 734 N N . VAL A 1 96 ? 1.601 -18.346 -14.970 1.00 91.06 96 VAL A N 1
ATOM 735 C CA . VAL A 1 96 ? 0.698 -18.537 -13.827 1.00 91.06 96 VAL A CA 1
ATOM 736 C C . VAL A 1 96 ? 0.400 -20.016 -13.599 1.00 91.06 96 VAL A C 1
ATOM 738 O O . VAL A 1 96 ? 0.336 -20.435 -12.447 1.00 91.06 96 VAL A O 1
ATOM 741 N N . GLY A 1 97 ? 0.258 -20.815 -14.660 1.00 90.88 97 GLY A N 1
ATOM 742 C CA . GLY A 1 97 ? -0.034 -22.242 -14.551 1.00 90.88 97 GLY A CA 1
ATOM 743 C C . GLY A 1 97 ? 1.034 -23.012 -13.774 1.00 90.88 97 GLY A C 1
ATOM 744 O O . GLY A 1 97 ? 0.699 -23.895 -12.989 1.00 90.88 97 GLY A O 1
ATOM 745 N N . GLU A 1 98 ? 2.304 -22.628 -13.928 1.00 91.06 98 GLU A N 1
ATOM 746 C CA . GLU A 1 98 ? 3.440 -23.226 -13.215 1.00 91.06 98 GLU A CA 1
ATOM 747 C C . GLU A 1 98 ? 3.516 -22.787 -11.742 1.00 91.06 98 GLU A C 1
ATOM 749 O O . GLU A 1 98 ? 4.123 -23.472 -10.920 1.00 91.06 98 GLU A O 1
ATOM 754 N N . ALA A 1 99 ? 2.890 -21.662 -11.385 1.00 90.12 99 ALA A N 1
ATOM 755 C CA . ALA A 1 99 ? 2.832 -21.166 -10.011 1.00 90.12 99 ALA A CA 1
ATOM 756 C C . ALA A 1 99 ? 1.680 -21.777 -9.185 1.00 90.12 99 ALA A C 1
ATOM 758 O O . ALA A 1 99 ? 1.647 -21.610 -7.963 1.00 90.12 99 ALA A O 1
ATOM 759 N N . ILE A 1 100 ? 0.724 -22.470 -9.818 1.00 89.31 100 ILE A N 1
ATOM 760 C CA . ILE A 1 100 ? -0.421 -23.059 -9.114 1.00 89.31 100 ILE A CA 1
ATOM 761 C C . ILE A 1 100 ? 0.030 -24.306 -8.351 1.00 89.31 100 ILE A C 1
ATOM 763 O O . ILE A 1 100 ? 0.397 -25.326 -8.933 1.00 89.31 100 ILE A O 1
ATOM 767 N N . MET A 1 101 ? -0.075 -24.248 -7.024 1.00 88.50 101 MET A N 1
ATOM 768 C CA . MET A 1 101 ? 0.161 -25.409 -6.172 1.00 88.50 101 MET A CA 1
ATOM 769 C C . MET A 1 101 ? -0.986 -26.412 -6.311 1.00 88.50 101 MET A C 1
ATOM 771 O O . MET A 1 101 ? -2.131 -26.117 -5.969 1.00 88.50 101 MET A O 1
ATOM 775 N N . MET A 1 102 ? -0.674 -27.617 -6.782 1.00 88.56 102 MET A N 1
ATOM 776 C CA . MET A 1 102 ? -1.629 -28.716 -6.906 1.00 88.56 102 MET A CA 1
ATOM 777 C C . MET A 1 102 ? -0.952 -30.067 -6.668 1.00 88.56 102 MET A C 1
ATOM 779 O O . MET A 1 102 ? 0.268 -30.190 -6.775 1.00 88.56 102 MET A O 1
ATOM 783 N N . SER A 1 103 ? -1.744 -31.086 -6.327 1.00 89.94 103 SER A N 1
ATOM 784 C CA . SER A 1 103 ? -1.236 -32.453 -6.203 1.00 89.94 103 SER A CA 1
ATOM 785 C C . SER A 1 103 ? -0.868 -33.025 -7.574 1.00 89.94 103 SER A C 1
ATOM 787 O O . SER A 1 103 ? -1.472 -32.676 -8.587 1.00 89.94 103 SER A O 1
ATOM 789 N N . GLU A 1 104 ? 0.086 -33.955 -7.610 1.00 85.81 104 GLU A N 1
ATOM 790 C CA . GLU A 1 104 ? 0.544 -34.603 -8.850 1.00 85.81 104 GLU A CA 1
ATOM 791 C C . GLU A 1 104 ? -0.595 -35.323 -9.598 1.00 85.81 104 GLU A C 1
ATOM 793 O O . GLU A 1 104 ? -0.697 -35.255 -10.826 1.00 85.81 104 GLU A O 1
ATOM 798 N N . ALA A 1 105 ? -1.516 -35.940 -8.850 1.00 89.06 105 ALA A N 1
ATOM 799 C CA . ALA A 1 105 ? -2.710 -36.576 -9.402 1.00 89.06 105 ALA A CA 1
ATOM 800 C C . ALA A 1 105 ? -3.640 -35.569 -10.105 1.00 89.06 105 ALA A C 1
ATOM 802 O O . ALA A 1 105 ? -4.173 -35.857 -11.182 1.00 89.06 105 ALA A O 1
ATOM 803 N N . LEU A 1 106 ? -3.816 -34.374 -9.524 1.00 88.25 106 LEU A N 1
ATOM 804 C CA . LEU A 1 106 ? -4.622 -33.314 -10.126 1.00 88.25 106 LEU A CA 1
ATOM 805 C C . LEU A 1 106 ? -3.905 -32.690 -11.326 1.00 88.25 106 LEU A C 1
ATOM 807 O O . LEU A 1 106 ? -4.539 -32.509 -12.360 1.00 88.25 106 LEU A O 1
ATOM 811 N N . ALA A 1 107 ? -2.596 -32.442 -11.234 1.00 84.81 107 ALA A N 1
ATOM 812 C CA . ALA A 1 107 ? -1.791 -31.924 -12.342 1.00 84.81 107 ALA A CA 1
ATOM 813 C C . ALA A 1 107 ? -1.876 -32.825 -13.583 1.00 84.81 107 ALA A C 1
ATOM 815 O O . ALA A 1 107 ? -2.092 -32.342 -14.694 1.00 84.81 107 ALA A O 1
ATOM 816 N N . SER A 1 108 ? -1.795 -34.143 -13.377 1.00 84.31 108 SER A N 1
ATOM 817 C CA . SER A 1 108 ? -1.896 -35.144 -14.447 1.00 84.31 108 SER A CA 1
ATOM 818 C C . SER A 1 108 ? -3.277 -35.174 -15.111 1.00 84.31 108 SER A C 1
ATOM 820 O O . SER A 1 108 ? -3.391 -35.479 -16.295 1.00 84.31 108 SER A O 1
ATOM 822 N N . SER A 1 109 ? -4.328 -34.840 -14.357 1.00 91.12 109 SER A N 1
ATOM 823 C CA . SER A 1 109 ? -5.718 -34.884 -14.829 1.00 91.12 109 SER A CA 1
ATOM 824 C C . SER A 1 109 ? -6.209 -33.545 -15.391 1.00 91.12 109 SER A C 1
ATOM 826 O O . SER A 1 109 ? -7.116 -33.520 -16.219 1.00 91.12 109 SER A O 1
ATOM 828 N N . ALA A 1 110 ? -5.635 -32.425 -14.944 1.00 86.75 110 ALA A N 1
ATOM 829 C CA . ALA A 1 110 ? -6.112 -31.084 -15.269 1.00 86.75 110 ALA A CA 1
ATOM 830 C C . ALA A 1 110 ? -5.856 -30.699 -16.734 1.00 86.75 110 ALA A C 1
ATOM 832 O O . ALA A 1 110 ? -6.670 -29.989 -17.322 1.00 86.75 110 ALA A O 1
ATOM 833 N N . GLY A 1 111 ? -4.767 -31.174 -17.348 1.00 85.44 111 GLY A N 1
ATOM 834 C CA . GLY A 1 111 ? -4.502 -31.002 -18.780 1.00 85.44 111 GLY A CA 1
ATOM 835 C C . GLY A 1 111 ? -4.686 -29.556 -19.266 1.00 85.44 111 GLY A C 1
ATOM 836 O O . GLY A 1 111 ? -4.008 -28.640 -18.806 1.00 85.44 111 GLY A O 1
ATOM 837 N N . SER A 1 112 ? -5.625 -29.338 -20.194 1.00 88.19 112 SER A N 1
ATOM 838 C CA . SER A 1 112 ? -5.927 -28.017 -20.773 1.00 88.19 112 SER A CA 1
ATOM 839 C C . SER A 1 112 ? -6.682 -27.059 -19.845 1.00 88.19 112 SER A C 1
ATOM 841 O O . SER A 1 112 ? -6.924 -25.919 -20.233 1.00 88.19 112 SER A O 1
ATOM 843 N N . LEU A 1 113 ? -7.092 -27.505 -18.655 1.00 89.75 113 LEU A N 1
ATOM 844 C CA . LEU A 1 113 ? -7.729 -26.652 -17.648 1.00 89.75 113 LEU A CA 1
ATOM 845 C C . LEU A 1 113 ? -6.708 -25.786 -16.899 1.00 89.75 113 LEU A C 1
ATOM 847 O O . LEU A 1 113 ? -7.096 -24.794 -16.286 1.00 89.75 113 LEU A O 1
ATOM 851 N N . VAL A 1 114 ? -5.415 -26.134 -16.950 1.00 89.44 114 VAL A N 1
ATOM 852 C CA . VAL A 1 114 ? -4.353 -25.294 -16.385 1.00 89.44 114 VAL A CA 1
ATOM 853 C C . VAL A 1 114 ? -4.160 -24.071 -17.288 1.00 89.44 114 VAL A C 1
ATOM 855 O O . VAL A 1 114 ? -3.865 -24.234 -18.478 1.00 89.44 114 VAL A O 1
ATOM 858 N N . PRO A 1 115 ? -4.321 -22.842 -16.765 1.00 89.31 115 PRO A N 1
ATOM 859 C CA . PRO A 1 115 ? -4.175 -21.641 -17.571 1.00 89.31 115 PRO A CA 1
ATOM 860 C C . PRO A 1 115 ? -2.729 -21.497 -18.045 1.00 89.31 115 PRO A C 1
ATOM 862 O O . PRO A 1 115 ? -1.801 -21.573 -17.247 1.00 89.31 115 PRO A O 1
ATOM 865 N N . ARG A 1 116 ? -2.547 -21.236 -19.342 1.00 88.12 116 ARG A N 1
ATOM 866 C CA . ARG A 1 116 ? -1.262 -20.813 -19.914 1.00 88.12 116 ARG A CA 1
ATOM 867 C C . ARG A 1 116 ? -1.271 -19.303 -20.040 1.00 88.12 116 ARG A C 1
ATOM 869 O O . ARG A 1 116 ? -1.727 -18.765 -21.051 1.00 88.12 116 ARG A O 1
ATOM 876 N N . LEU A 1 117 ? -0.846 -18.628 -18.980 1.00 90.56 117 LEU A N 1
ATOM 877 C CA . LEU A 1 117 ? -0.859 -17.173 -18.907 1.00 90.56 117 LEU A CA 1
ATOM 878 C C . LEU A 1 117 ? 0.521 -16.685 -18.494 1.00 90.56 117 LEU A C 1
ATOM 880 O O . LEU A 1 117 ? 0.853 -16.625 -17.310 1.00 90.56 117 LEU A O 1
ATOM 884 N N . ARG A 1 118 ? 1.315 -16.316 -19.499 1.00 94.62 118 ARG A N 1
ATOM 885 C CA . ARG A 1 118 ? 2.619 -15.694 -19.289 1.00 94.62 118 ARG A CA 1
ATOM 886 C C . ARG A 1 118 ? 2.465 -14.216 -18.973 1.00 94.62 118 ARG A C 1
ATOM 888 O O . ARG A 1 118 ? 1.618 -13.539 -19.555 1.00 94.62 118 ARG A O 1
ATOM 895 N N . TYR A 1 119 ? 3.326 -13.719 -18.098 1.00 95.19 119 TYR A N 1
ATOM 896 C CA . TYR A 1 119 ? 3.386 -12.306 -17.749 1.00 95.19 119 TYR A CA 1
ATOM 897 C C . TYR A 1 119 ? 4.807 -11.759 -17.887 1.00 95.19 119 TYR A C 1
ATOM 899 O O . TYR A 1 119 ? 5.795 -12.493 -17.812 1.00 95.19 119 TYR A O 1
ATOM 907 N N . LEU A 1 120 ? 4.903 -10.452 -18.120 1.00 96.88 120 LEU A N 1
ATOM 908 C CA . LEU A 1 120 ? 6.165 -9.725 -18.091 1.00 96.88 120 LEU A CA 1
ATOM 909 C C . LEU A 1 120 ? 6.483 -9.361 -16.644 1.00 96.88 120 LEU A C 1
ATOM 911 O O . LEU A 1 120 ? 5.640 -8.801 -15.946 1.00 96.88 120 LEU A O 1
ATOM 915 N N . LEU A 1 121 ? 7.691 -9.681 -16.197 1.00 97.44 121 LEU A N 1
ATOM 916 C CA . LEU A 1 121 ? 8.161 -9.339 -14.863 1.00 97.44 121 LEU A CA 1
ATOM 917 C C . LEU A 1 121 ? 9.095 -8.134 -14.934 1.00 97.44 121 LEU A C 1
ATOM 919 O O . LEU A 1 121 ? 10.097 -8.157 -15.646 1.00 97.44 121 LEU A O 1
ATOM 923 N N . ASP A 1 122 ? 8.777 -7.126 -14.139 1.00 95.75 122 ASP A N 1
ATOM 924 C CA . ASP A 1 122 ? 9.651 -6.023 -13.785 1.00 95.75 122 ASP A CA 1
ATOM 925 C C . ASP A 1 122 ? 10.093 -6.199 -12.324 1.00 95.75 122 ASP A C 1
ATOM 927 O O . ASP A 1 122 ? 9.399 -5.797 -11.389 1.00 95.75 122 ASP A O 1
ATOM 931 N N . ASP A 1 123 ? 11.218 -6.890 -12.125 1.00 96.12 123 ASP A N 1
ATOM 932 C CA . ASP A 1 123 ? 11.791 -7.130 -10.800 1.00 96.12 123 ASP A CA 1
ATOM 933 C C . ASP A 1 123 ? 12.655 -5.937 -10.377 1.00 96.12 123 ASP A C 1
ATOM 935 O O . ASP A 1 123 ? 13.836 -5.835 -10.728 1.00 96.12 123 ASP A O 1
ATOM 939 N N . LEU A 1 124 ? 12.068 -5.041 -9.579 1.00 94.88 124 LEU A N 1
ATOM 940 C CA . LEU A 1 124 ? 12.764 -3.863 -9.087 1.00 94.88 124 LEU A CA 1
ATOM 941 C C . LEU A 1 124 ? 13.958 -4.236 -8.220 1.00 94.88 124 LEU A C 1
ATOM 943 O O . LEU A 1 124 ? 14.884 -3.442 -8.187 1.00 94.88 124 LEU A O 1
ATOM 947 N N . THR A 1 125 ? 14.003 -5.415 -7.584 1.00 93.81 125 THR A N 1
ATOM 948 C CA . THR A 1 125 ? 15.119 -5.845 -6.712 1.00 93.81 125 THR A CA 1
ATOM 949 C C . THR A 1 125 ? 16.443 -6.036 -7.459 1.00 93.81 125 THR A C 1
ATOM 951 O O . THR A 1 125 ? 17.507 -6.048 -6.837 1.00 93.81 125 THR A O 1
ATOM 954 N N . GLN A 1 126 ? 16.415 -6.060 -8.792 1.00 91.06 126 GLN A N 1
ATOM 955 C CA . GLN A 1 126 ? 17.606 -6.142 -9.643 1.00 91.06 126 GLN A CA 1
ATOM 956 C C . GLN A 1 126 ? 18.131 -4.777 -10.125 1.00 91.06 126 GLN A C 1
ATOM 958 O O . GLN A 1 126 ? 19.189 -4.717 -10.741 1.00 91.06 126 GLN A O 1
ATOM 963 N N . LEU A 1 127 ? 17.414 -3.679 -9.867 1.00 90.31 127 LEU A N 1
ATOM 964 C CA . LEU A 1 127 ? 17.761 -2.337 -10.354 1.00 90.31 127 LEU A CA 1
ATOM 965 C C . LEU A 1 127 ? 18.592 -1.505 -9.377 1.00 90.31 127 LEU A C 1
ATOM 967 O O . LEU A 1 127 ? 18.133 -1.165 -8.292 1.00 90.31 127 LEU A O 1
ATOM 971 N N . ASP A 1 128 ? 19.754 -1.037 -9.803 1.00 91.69 128 ASP A N 1
ATOM 972 C CA . ASP A 1 128 ? 20.428 0.052 -9.103 1.00 91.69 128 ASP A CA 1
ATOM 973 C C . ASP A 1 128 ? 19.821 1.432 -9.453 1.00 91.69 128 ASP A C 1
ATOM 975 O O . ASP A 1 128 ? 18.875 1.564 -10.241 1.00 91.69 128 ASP A O 1
ATOM 979 N N . ALA A 1 129 ? 20.343 2.493 -8.830 1.00 88.56 129 ALA A N 1
ATOM 980 C CA . ALA A 1 129 ? 19.861 3.856 -9.057 1.00 88.56 129 ALA A CA 1
ATOM 981 C C . ALA A 1 129 ? 20.072 4.329 -10.508 1.00 88.56 129 ALA A C 1
ATOM 983 O O . ALA A 1 129 ? 19.249 5.080 -11.034 1.00 88.56 129 ALA A O 1
ATOM 984 N N . ASP A 1 130 ? 21.143 3.884 -11.167 1.00 91.44 130 ASP A N 1
ATOM 985 C CA . ASP A 1 130 ? 21.421 4.230 -12.563 1.00 91.44 130 ASP A CA 1
ATOM 986 C C . ASP A 1 130 ? 20.487 3.488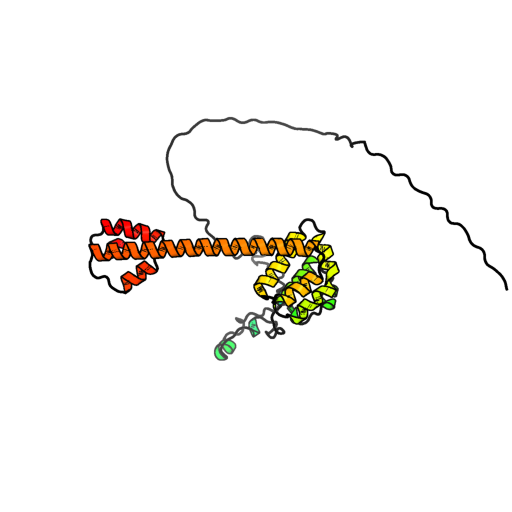 -13.517 1.00 91.44 130 ASP A C 1
ATOM 988 O O . ASP A 1 130 ? 19.944 4.095 -14.440 1.00 91.44 130 ASP A O 1
ATOM 992 N N . GLY A 1 131 ? 20.199 2.217 -13.240 1.00 93.19 131 GLY A N 1
ATOM 993 C CA . GLY A 1 131 ? 19.194 1.421 -13.929 1.00 93.19 131 GLY A CA 1
ATOM 994 C C . GLY A 1 131 ? 17.792 2.013 -13.808 1.00 93.19 131 GLY A C 1
ATOM 995 O O . GLY A 1 131 ? 17.047 1.996 -14.786 1.00 93.19 131 GLY A O 1
ATOM 996 N N . LEU A 1 132 ? 17.437 2.603 -12.658 1.00 92.38 132 LEU A N 1
ATOM 997 C CA . LEU A 1 132 ? 16.190 3.365 -12.513 1.00 92.38 132 LEU A CA 1
ATOM 998 C C . LEU A 1 132 ? 16.169 4.607 -13.415 1.00 92.38 132 LEU A C 1
ATOM 1000 O O . LEU A 1 132 ? 15.183 4.817 -14.121 1.00 92.38 132 LEU A O 1
ATOM 1004 N N . ARG A 1 133 ? 17.251 5.399 -13.453 1.00 91.00 133 ARG A N 1
ATOM 1005 C CA . ARG A 1 133 ? 17.338 6.585 -14.331 1.00 91.00 133 ARG A CA 1
ATOM 1006 C C . ARG A 1 133 ? 17.317 6.230 -15.810 1.00 91.00 133 ARG A C 1
ATOM 1008 O O . ARG A 1 133 ? 16.677 6.925 -16.596 1.00 91.00 133 ARG A O 1
ATOM 1015 N N . ALA A 1 134 ? 17.987 5.146 -16.192 1.00 94.38 134 ALA A N 1
ATOM 1016 C CA . ALA A 1 134 ? 18.086 4.694 -17.576 1.00 94.38 134 ALA A CA 1
ATOM 1017 C C . ALA A 1 134 ? 16.718 4.363 -18.197 1.00 94.38 134 ALA A C 1
ATOM 1019 O O . ALA A 1 134 ? 16.591 4.334 -19.420 1.00 94.38 134 ALA A O 1
ATOM 1020 N N . ARG A 1 135 ? 15.677 4.169 -17.373 1.00 93.50 135 ARG A N 1
ATOM 1021 C CA . ARG A 1 135 ? 14.294 3.992 -17.837 1.00 93.50 135 ARG A CA 1
ATOM 1022 C C . ARG A 1 135 ? 13.697 5.249 -18.468 1.00 93.50 135 ARG A C 1
ATOM 1024 O O . ARG A 1 135 ? 12.695 5.131 -19.165 1.00 93.50 135 ARG A O 1
ATOM 1031 N N . GLY A 1 136 ? 14.268 6.430 -18.216 1.00 93.12 136 GLY A N 1
ATOM 1032 C CA . GLY A 1 136 ? 13.784 7.694 -18.779 1.00 93.12 136 GLY A CA 1
ATOM 1033 C C . GLY A 1 136 ? 12.362 8.056 -18.339 1.00 93.12 136 GLY A C 1
ATOM 1034 O O . GLY A 1 136 ? 11.624 8.684 -19.096 1.00 93.12 136 GLY A O 1
ATOM 1035 N N . LEU A 1 137 ? 11.954 7.618 -17.145 1.00 95.19 137 LEU A N 1
ATOM 1036 C CA . LEU A 1 137 ? 10.643 7.928 -16.580 1.00 95.19 137 LEU A CA 1
ATOM 1037 C C . LEU A 1 137 ? 10.610 9.365 -16.031 1.00 95.19 137 LEU A C 1
ATOM 1039 O O . LEU A 1 137 ? 11.651 9.881 -15.619 1.00 95.19 137 LEU A O 1
ATOM 1043 N N . PRO A 1 138 ? 9.422 9.997 -15.943 1.00 95.25 138 PRO A N 1
ATOM 1044 C CA . PRO A 1 138 ? 9.261 11.266 -15.232 1.00 95.25 138 PRO A CA 1
ATOM 1045 C C . PRO A 1 138 ? 9.807 11.196 -13.798 1.00 95.25 138 PRO A C 1
ATOM 1047 O O . PRO A 1 138 ? 9.769 10.126 -13.180 1.00 95.25 138 PRO A O 1
ATOM 1050 N N . ALA A 1 139 ? 10.265 12.324 -13.245 1.00 94.38 139 ALA A N 1
ATOM 1051 C CA . ALA A 1 139 ? 10.923 12.367 -11.935 1.00 94.38 139 ALA A CA 1
ATOM 1052 C C . ALA A 1 139 ? 10.109 11.685 -10.829 1.00 94.38 139 ALA A C 1
ATOM 1054 O O . ALA A 1 139 ? 10.621 10.800 -10.144 1.00 94.38 139 ALA A O 1
ATOM 1055 N N . PHE A 1 140 ? 8.815 12.001 -10.727 1.00 93.94 140 PHE A N 1
ATOM 1056 C CA . PHE A 1 140 ? 7.936 11.367 -9.746 1.00 93.94 140 PHE A CA 1
ATOM 1057 C C . PHE A 1 140 ? 7.824 9.850 -9.938 1.00 93.94 140 PHE A C 1
ATOM 1059 O O . PHE A 1 140 ? 7.916 9.104 -8.971 1.00 93.94 140 PHE A O 1
ATOM 1066 N N . ALA A 1 141 ? 7.671 9.370 -11.174 1.00 94.31 141 ALA A N 1
ATOM 1067 C CA . ALA A 1 141 ? 7.569 7.936 -11.448 1.00 94.31 141 ALA A CA 1
ATOM 1068 C C . ALA A 1 141 ? 8.875 7.199 -11.103 1.00 94.31 141 ALA A C 1
ATOM 1070 O O . ALA A 1 141 ? 8.840 6.107 -10.537 1.00 94.31 141 ALA A O 1
ATOM 1071 N N . THR A 1 142 ? 10.025 7.817 -11.379 1.00 95.94 142 THR A N 1
ATOM 1072 C CA . THR A 1 142 ? 11.336 7.288 -10.979 1.00 95.94 142 THR A CA 1
ATOM 1073 C C . THR A 1 142 ? 11.458 7.214 -9.456 1.00 95.94 142 THR A C 1
ATOM 1075 O O . THR A 1 142 ? 11.846 6.174 -8.923 1.00 95.94 142 THR A O 1
ATOM 1078 N N . LEU A 1 143 ? 11.070 8.279 -8.746 1.00 94.06 143 LEU A N 1
ATOM 1079 C CA . LEU A 1 143 ? 11.070 8.310 -7.282 1.00 94.06 143 LEU A CA 1
ATOM 1080 C C . LEU A 1 143 ? 10.049 7.343 -6.667 1.00 94.06 143 LEU A C 1
ATOM 1082 O O . LEU A 1 143 ? 10.320 6.773 -5.615 1.00 94.06 143 LEU A O 1
ATOM 1086 N N . ALA A 1 144 ? 8.918 7.093 -7.327 1.00 94.12 144 ALA A N 1
ATOM 1087 C CA . ALA A 1 144 ? 7.947 6.088 -6.909 1.00 94.12 144 ALA A CA 1
ATOM 1088 C C . ALA A 1 144 ? 8.529 4.672 -6.982 1.00 94.12 144 ALA A C 1
ATOM 1090 O O . ALA A 1 144 ? 8.436 3.928 -6.009 1.00 94.12 144 ALA A O 1
ATOM 1091 N N . LEU A 1 145 ? 9.192 4.306 -8.085 1.00 94.50 145 LEU A N 1
ATOM 1092 C CA . LEU A 1 145 ? 9.870 3.007 -8.189 1.00 94.50 145 LEU A CA 1
ATOM 1093 C C . LEU A 1 145 ? 11.035 2.885 -7.200 1.00 94.50 145 LEU A C 1
ATOM 1095 O O . LEU A 1 145 ? 11.215 1.824 -6.598 1.00 94.50 145 LEU A O 1
ATOM 1099 N N . TRP A 1 146 ? 11.790 3.969 -6.995 1.00 93.81 146 TRP A N 1
ATOM 1100 C CA . TRP A 1 146 ? 12.810 4.029 -5.951 1.00 93.81 146 TRP A CA 1
ATOM 1101 C C . TRP A 1 146 ? 12.197 3.771 -4.569 1.00 93.81 146 TRP A C 1
ATOM 1103 O O . TRP A 1 146 ? 12.673 2.888 -3.866 1.00 93.81 146 TRP A O 1
ATOM 1113 N N . ALA A 1 147 ? 11.105 4.450 -4.206 1.00 91.12 147 ALA A N 1
ATOM 1114 C CA . ALA A 1 147 ? 10.435 4.275 -2.919 1.00 91.12 147 ALA A CA 1
ATOM 1115 C C . ALA A 1 147 ? 9.898 2.845 -2.729 1.00 91.12 147 ALA A C 1
ATOM 1117 O O . ALA A 1 147 ? 10.096 2.248 -1.671 1.00 91.12 147 ALA A O 1
ATOM 1118 N N . LEU A 1 148 ? 9.270 2.261 -3.758 1.00 91.56 148 LEU A N 1
ATOM 1119 C CA . LEU A 1 148 ? 8.783 0.875 -3.725 1.00 91.56 148 LEU A CA 1
ATOM 1120 C C . LEU A 1 148 ? 9.908 -0.122 -3.430 1.00 91.56 148 LEU A C 1
ATOM 1122 O O . LEU A 1 148 ? 9.736 -0.998 -2.581 1.00 91.56 148 LEU A O 1
ATOM 1126 N N . ARG A 1 149 ? 11.057 0.027 -4.101 1.00 91.31 149 ARG A N 1
ATOM 1127 C CA . ARG A 1 149 ? 12.241 -0.814 -3.884 1.00 91.31 149 ARG A CA 1
ATOM 1128 C C . ARG A 1 149 ? 12.854 -0.581 -2.500 1.00 91.31 149 ARG A C 1
ATOM 1130 O O . ARG A 1 149 ? 13.094 -1.533 -1.763 1.00 91.31 149 ARG A O 1
ATOM 1137 N N . SER A 1 150 ? 13.066 0.682 -2.144 1.00 88.31 150 SER A N 1
ATOM 1138 C CA . SER A 1 150 ? 13.636 1.121 -0.868 1.00 88.31 150 SER A CA 1
ATOM 1139 C C . SER A 1 150 ? 12.860 0.612 0.344 1.00 88.31 150 SER A C 1
ATOM 1141 O O . SER A 1 150 ? 13.455 0.335 1.383 1.00 88.31 150 SER A O 1
ATOM 1143 N N . ALA A 1 151 ? 11.544 0.422 0.213 1.00 85.31 151 ALA A N 1
ATOM 1144 C CA . ALA A 1 151 ? 10.709 -0.043 1.315 1.00 85.31 151 ALA A CA 1
ATOM 1145 C C . ALA A 1 151 ? 11.099 -1.421 1.878 1.00 85.31 151 ALA A C 1
ATOM 1147 O O . ALA A 1 151 ? 10.792 -1.722 3.031 1.00 85.31 151 ALA A O 1
ATOM 1148 N N . PHE A 1 152 ? 11.787 -2.248 1.085 1.00 84.69 152 PHE A N 1
ATOM 1149 C CA . PHE A 1 152 ? 12.218 -3.592 1.477 1.00 84.69 152 PHE A CA 1
ATOM 1150 C C . PHE A 1 152 ? 13.744 -3.787 1.453 1.00 84.69 152 PHE A C 1
ATOM 1152 O O . PHE A 1 152 ? 14.218 -4.867 1.806 1.00 84.69 152 PHE A O 1
ATOM 1159 N N . ASP A 1 153 ? 14.508 -2.753 1.089 1.00 84.94 153 ASP A N 1
ATOM 1160 C CA . ASP A 1 153 ? 15.973 -2.747 1.046 1.00 84.94 153 ASP A CA 1
ATOM 1161 C C . ASP A 1 153 ? 16.508 -1.435 1.641 1.00 84.94 153 ASP A C 1
ATOM 1163 O O . ASP A 1 153 ? 16.627 -0.416 0.958 1.00 84.94 153 ASP A O 1
ATOM 1167 N N . ARG A 1 154 ? 16.850 -1.464 2.937 1.00 75.69 154 ARG A N 1
ATOM 1168 C CA . ARG A 1 154 ? 17.373 -0.286 3.650 1.00 75.69 154 ARG A CA 1
ATOM 1169 C C . ARG A 1 154 ? 18.689 0.220 3.069 1.00 75.69 154 ARG A C 1
ATOM 1171 O O . ARG A 1 154 ? 18.923 1.421 3.083 1.00 75.69 154 ARG A O 1
ATOM 1178 N N . GLY A 1 155 ? 19.529 -0.669 2.535 1.00 80.00 155 GLY A N 1
ATOM 1179 C CA . GLY A 1 155 ? 20.778 -0.260 1.895 1.00 80.00 155 GLY A CA 1
ATOM 1180 C C . GLY A 1 155 ? 20.514 0.599 0.661 1.00 80.00 155 GLY A C 1
ATOM 1181 O O . GLY A 1 155 ? 21.242 1.554 0.398 1.00 80.00 155 GLY A O 1
ATOM 1182 N N . PHE A 1 156 ? 19.423 0.319 -0.052 1.00 85.19 156 PHE A N 1
ATOM 1183 C CA . PHE A 1 156 ? 19.038 1.070 -1.239 1.00 85.19 156 PHE A CA 1
ATOM 1184 C C . PHE A 1 156 ? 18.533 2.488 -0.946 1.00 85.19 156 PHE A C 1
ATOM 1186 O O . PHE A 1 156 ? 18.626 3.363 -1.804 1.00 85.19 156 PHE A O 1
ATOM 1193 N N . ILE A 1 157 ? 18.063 2.764 0.272 1.00 83.12 157 ILE A N 1
ATOM 1194 C CA . ILE A 1 157 ? 17.634 4.113 0.662 1.00 83.12 157 ILE A CA 1
ATOM 1195 C C . ILE A 1 157 ? 18.786 5.123 0.551 1.00 83.12 157 ILE A C 1
ATOM 1197 O O . ILE A 1 157 ? 18.556 6.246 0.101 1.00 83.12 157 ILE A O 1
ATOM 1201 N N . SER A 1 158 ? 20.024 4.707 0.839 1.00 81.69 158 SER A N 1
ATOM 1202 C CA . SER A 1 158 ? 21.224 5.553 0.705 1.00 81.69 158 SER A CA 1
ATOM 1203 C C . SER A 1 158 ? 21.431 6.108 -0.715 1.00 81.69 158 SER A C 1
ATOM 1205 O O . SER A 1 158 ? 22.082 7.136 -0.910 1.00 81.69 158 SER A O 1
ATOM 1207 N N . THR A 1 159 ? 20.807 5.511 -1.743 1.00 87.38 159 THR A N 1
ATOM 1208 C CA . THR A 1 159 ? 20.855 6.054 -3.108 1.00 87.38 159 THR A CA 1
ATOM 1209 C C . THR A 1 159 ? 19.995 7.307 -3.298 1.00 87.38 159 THR A C 1
ATOM 1211 O O . THR A 1 159 ? 19.998 7.869 -4.397 1.00 87.38 159 THR A O 1
ATOM 1214 N N . ALA A 1 160 ? 19.266 7.761 -2.270 1.00 86.19 160 ALA A N 1
ATOM 1215 C CA . ALA A 1 160 ? 18.520 9.019 -2.278 1.00 86.19 160 ALA A CA 1
ATOM 1216 C C . ALA A 1 160 ? 19.410 10.202 -2.681 1.00 86.19 160 ALA A C 1
ATOM 1218 O O . ALA A 1 160 ? 18.997 11.020 -3.501 1.00 86.19 160 ALA A O 1
ATOM 1219 N N . ALA A 1 161 ? 20.658 10.240 -2.196 1.00 84.69 161 ALA A N 1
ATOM 1220 C CA . ALA A 1 161 ? 21.634 11.273 -2.544 1.00 84.69 161 ALA A CA 1
ATOM 1221 C C . ALA A 1 161 ? 21.843 11.387 -4.060 1.00 84.69 161 ALA A C 1
ATOM 1223 O O . ALA A 1 161 ? 21.831 12.484 -4.625 1.00 84.69 161 ALA A O 1
ATOM 1224 N N . ASN A 1 162 ? 21.948 10.241 -4.738 1.00 88.31 162 ASN A N 1
ATOM 1225 C CA . ASN A 1 162 ? 22.124 10.201 -6.183 1.00 88.31 162 ASN A CA 1
ATOM 1226 C C . ASN A 1 162 ? 20.882 10.779 -6.887 1.00 88.31 162 ASN A C 1
ATOM 1228 O O . ASN A 1 162 ? 20.986 11.346 -7.974 1.00 88.31 162 ASN A O 1
ATOM 1232 N N . LEU A 1 163 ? 19.688 10.588 -6.321 1.00 88.88 163 LEU A N 1
ATOM 1233 C CA . LEU A 1 163 ? 18.402 10.994 -6.900 1.00 88.88 163 LEU A CA 1
ATOM 1234 C C . LEU A 1 163 ? 17.931 12.383 -6.431 1.00 88.88 163 LEU A C 1
ATOM 1236 O O . LEU A 1 163 ? 16.847 12.796 -6.830 1.00 88.88 163 LEU A O 1
ATOM 1240 N N . SER A 1 164 ? 18.733 13.112 -5.646 1.00 87.12 164 SER A N 1
ATOM 1241 C CA . SER A 1 164 ? 18.415 14.442 -5.083 1.00 87.12 164 SER A CA 1
ATOM 1242 C C . SER A 1 164 ? 17.790 15.410 -6.094 1.00 87.12 164 SER A C 1
ATOM 1244 O O . SER A 1 164 ? 16.726 15.967 -5.834 1.00 87.12 164 SER A O 1
ATOM 1246 N N . GLY A 1 165 ? 18.366 15.522 -7.295 1.00 89.31 165 GLY A N 1
ATOM 1247 C CA . GLY A 1 165 ? 17.835 16.396 -8.349 1.00 89.31 165 GLY A CA 1
ATOM 1248 C C . GLY A 1 165 ? 16.401 16.067 -8.792 1.00 89.31 165 GLY A C 1
ATOM 1249 O O . GLY A 1 165 ? 15.674 16.968 -9.198 1.00 89.31 165 GLY A O 1
ATOM 1250 N N . LEU A 1 166 ? 15.958 14.810 -8.668 1.00 91.88 166 LEU A N 1
ATOM 1251 C CA . LEU A 1 166 ? 14.572 14.428 -8.965 1.00 91.88 166 LEU A CA 1
ATOM 1252 C C . LEU A 1 166 ? 13.610 14.878 -7.862 1.00 91.88 166 LEU A C 1
ATOM 1254 O O . LEU A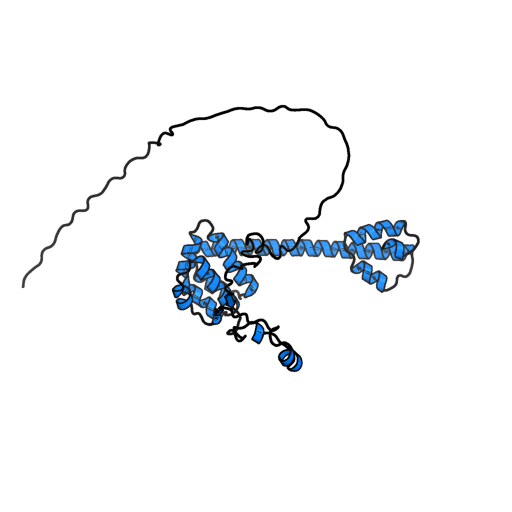 1 166 ? 12.469 15.217 -8.162 1.00 91.88 166 LEU A O 1
ATOM 1258 N N . PHE A 1 167 ? 14.043 14.891 -6.596 1.00 90.38 167 PHE A N 1
ATOM 1259 C CA . PHE A 1 167 ? 13.222 15.421 -5.501 1.00 90.38 167 PHE A CA 1
ATOM 1260 C C . PHE A 1 167 ? 12.984 16.920 -5.692 1.00 90.38 167 PHE A C 1
ATOM 1262 O O . PHE A 1 167 ? 11.855 17.388 -5.541 1.00 90.38 167 PHE A O 1
ATOM 1269 N N . ASP A 1 168 ? 14.028 17.647 -6.093 1.00 88.88 168 ASP A N 1
ATOM 1270 C CA . ASP A 1 168 ? 13.934 19.072 -6.407 1.00 88.88 168 ASP A CA 1
ATOM 1271 C C . ASP A 1 168 ? 13.053 19.336 -7.636 1.00 88.88 168 ASP A C 1
ATOM 1273 O O . ASP A 1 168 ? 12.270 20.283 -7.646 1.00 88.88 168 ASP A O 1
ATOM 1277 N N . GLU A 1 169 ? 13.116 18.485 -8.661 1.00 91.81 169 GLU A N 1
ATOM 1278 C CA . GLU A 1 169 ? 12.210 18.588 -9.806 1.00 91.81 169 GLU A CA 1
ATOM 1279 C C . GLU A 1 169 ? 10.748 18.421 -9.366 1.00 91.81 169 GLU A C 1
ATOM 1281 O O . GLU A 1 169 ? 9.915 19.280 -9.660 1.00 91.81 169 GLU A O 1
ATOM 1286 N N . VAL A 1 170 ? 10.440 17.371 -8.595 1.00 92.12 170 VAL A N 1
ATOM 1287 C CA . VAL A 1 170 ? 9.067 17.102 -8.147 1.00 92.12 170 VAL A CA 1
ATOM 1288 C C . VAL A 1 170 ? 8.539 18.224 -7.262 1.00 92.12 170 VAL A C 1
ATOM 1290 O O . VAL A 1 170 ? 7.430 18.680 -7.507 1.00 92.12 170 VAL A O 1
ATOM 1293 N N . VAL A 1 171 ? 9.305 18.730 -6.288 1.00 88.25 171 VAL A N 1
ATOM 1294 C CA . VAL A 1 171 ? 8.807 19.771 -5.362 1.00 88.25 171 VAL A CA 1
ATOM 1295 C C . VAL A 1 171 ? 8.464 21.092 -6.061 1.00 88.25 171 VAL A C 1
ATOM 1297 O O . VAL A 1 171 ? 7.713 21.908 -5.525 1.00 88.25 171 VAL A O 1
ATOM 1300 N N . THR A 1 172 ? 9.021 21.335 -7.252 1.00 88.19 172 THR A N 1
ATOM 1301 C CA . THR A 1 172 ? 8.718 22.537 -8.042 1.00 88.19 172 THR A CA 1
ATOM 1302 C C . THR A 1 172 ? 7.429 22.439 -8.855 1.00 88.19 172 THR A C 1
ATOM 1304 O O . THR A 1 172 ? 6.950 23.474 -9.317 1.00 88.19 172 THR A O 1
ATOM 1307 N N . ALA A 1 173 ? 6.853 21.242 -9.004 1.00 88.75 173 ALA A N 1
ATOM 1308 C CA . ALA A 1 173 ? 5.565 21.047 -9.661 1.00 88.75 173 ALA A CA 1
ATOM 1309 C C . ALA A 1 173 ? 4.397 21.570 -8.803 1.00 88.75 173 ALA A C 1
ATOM 1311 O O . ALA A 1 173 ? 4.511 21.679 -7.580 1.00 88.75 173 ALA A O 1
ATOM 1312 N N . ASP A 1 174 ? 3.261 21.864 -9.445 1.00 83.19 174 ASP A N 1
ATOM 1313 C CA . ASP A 1 174 ? 2.075 22.448 -8.796 1.00 83.19 174 ASP A CA 1
ATOM 1314 C C . ASP A 1 174 ? 1.544 21.592 -7.626 1.00 83.19 174 ASP A C 1
ATOM 1316 O O . ASP A 1 174 ? 1.089 22.133 -6.620 1.00 83.19 174 ASP A O 1
ATOM 1320 N N . ASP A 1 175 ? 1.637 20.264 -7.732 1.00 84.25 175 ASP A N 1
ATOM 1321 C CA . ASP A 1 175 ? 1.245 19.270 -6.722 1.00 84.25 175 ASP A CA 1
ATOM 1322 C C . ASP A 1 175 ? 2.451 18.552 -6.080 1.00 84.25 175 ASP A C 1
ATOM 1324 O O . ASP A 1 175 ? 2.309 17.529 -5.404 1.00 84.25 175 ASP A O 1
ATOM 1328 N N . GLY A 1 176 ? 3.650 19.110 -6.260 1.00 83.38 176 GLY A N 1
ATOM 1329 C CA . GLY A 1 176 ? 4.924 18.501 -5.893 1.00 83.38 176 GLY A CA 1
ATOM 1330 C C . GLY A 1 176 ? 5.070 18.136 -4.419 1.00 83.38 176 GLY A C 1
ATOM 1331 O O . GLY A 1 176 ? 5.524 17.039 -4.093 1.00 83.38 176 GLY A O 1
ATOM 1332 N N . GLY A 1 177 ? 4.652 19.037 -3.525 1.00 81.12 177 GLY A N 1
ATOM 1333 C CA . GLY A 1 177 ? 4.677 18.811 -2.075 1.00 81.12 177 GLY A CA 1
ATOM 1334 C C . GLY A 1 177 ? 3.823 17.608 -1.675 1.00 81.12 177 GLY A C 1
ATOM 1335 O O . GLY A 1 177 ? 4.313 16.673 -1.045 1.00 81.12 177 GLY A O 1
ATOM 1336 N N . GLN A 1 178 ? 2.581 17.547 -2.167 1.00 81.38 178 GLN A N 1
ATOM 1337 C CA . GLN A 1 178 ? 1.668 16.429 -1.915 1.00 81.38 178 GLN A CA 1
ATOM 1338 C C . GLN A 1 178 ? 2.159 15.110 -2.537 1.00 81.38 178 GLN A C 1
ATOM 1340 O O . GLN A 1 178 ? 1.993 14.033 -1.949 1.00 81.38 178 GLN A O 1
ATOM 1345 N N . ALA A 1 179 ? 2.773 15.176 -3.718 1.00 86.75 179 ALA A N 1
ATOM 1346 C CA . ALA A 1 179 ? 3.366 14.019 -4.375 1.00 86.75 179 ALA A CA 1
ATOM 1347 C C . ALA A 1 179 ? 4.518 13.438 -3.535 1.00 86.75 179 ALA A C 1
ATOM 1349 O O . ALA A 1 179 ? 4.545 12.235 -3.259 1.00 86.75 179 ALA A O 1
ATOM 1350 N N . LEU A 1 180 ? 5.426 14.287 -3.048 1.00 87.75 180 LEU A N 1
ATOM 1351 C CA . LEU A 1 180 ? 6.517 13.876 -2.161 1.00 87.75 180 LEU A CA 1
ATOM 1352 C C . LEU A 1 180 ? 5.995 13.366 -0.820 1.00 87.75 180 LEU A C 1
ATOM 1354 O O . LEU A 1 180 ? 6.412 12.297 -0.378 1.00 87.75 180 LEU A O 1
ATOM 1358 N N . ALA A 1 181 ? 5.025 14.056 -0.226 1.00 80.94 181 ALA A N 1
ATOM 1359 C CA . ALA A 1 181 ? 4.344 13.618 0.983 1.00 80.94 181 ALA A CA 1
ATOM 1360 C C . ALA A 1 181 ? 3.797 12.184 0.813 1.00 80.94 181 ALA A C 1
ATOM 1362 O O . ALA A 1 181 ? 4.006 11.323 1.664 1.00 80.94 181 ALA A O 1
ATOM 1363 N N . SER A 1 182 ? 3.193 11.866 -0.335 1.00 84.00 182 SER A N 1
ATOM 1364 C CA . SER A 1 182 ? 2.698 10.511 -0.622 1.00 84.00 182 SER A CA 1
ATOM 1365 C C . SER A 1 182 ? 3.820 9.460 -0.680 1.00 84.00 182 SER A C 1
ATOM 1367 O O . SER A 1 182 ? 3.655 8.356 -0.154 1.00 84.00 182 SER A O 1
ATOM 1369 N N . LEU A 1 183 ? 4.972 9.795 -1.273 1.00 87.38 183 LEU A N 1
ATOM 1370 C CA . LEU A 1 183 ? 6.140 8.904 -1.353 1.00 87.38 183 LEU A CA 1
ATOM 1371 C C . LEU A 1 183 ? 6.759 8.635 0.019 1.00 87.38 183 LEU A C 1
ATOM 1373 O O . LEU A 1 183 ? 6.994 7.481 0.386 1.00 87.38 183 LEU A O 1
ATOM 1377 N N . PHE A 1 184 ? 6.995 9.696 0.787 1.00 83.50 184 PHE A N 1
ATOM 1378 C CA . PHE A 1 184 ? 7.550 9.588 2.130 1.00 83.50 184 PHE A CA 1
ATOM 1379 C C . PHE A 1 184 ? 6.575 8.886 3.071 1.00 83.50 184 PHE A C 1
ATOM 1381 O O . PHE A 1 184 ? 6.977 7.974 3.786 1.00 83.50 184 PHE A O 1
ATOM 1388 N N . GLY A 1 185 ? 5.282 9.213 3.005 1.00 79.31 185 GLY A N 1
ATOM 1389 C CA . GLY A 1 185 ? 4.239 8.527 3.763 1.00 79.31 185 GLY A CA 1
ATOM 1390 C C . GLY A 1 185 ? 4.242 7.016 3.523 1.00 79.31 185 GLY A C 1
ATOM 1391 O O . GLY A 1 185 ? 4.200 6.244 4.482 1.00 79.31 185 GLY A O 1
ATOM 1392 N N . TYR A 1 186 ? 4.371 6.573 2.268 1.00 82.88 186 TYR A N 1
ATOM 1393 C CA . TYR A 1 186 ? 4.534 5.152 1.953 1.00 82.88 186 TYR A CA 1
ATOM 1394 C C . TYR A 1 186 ? 5.786 4.551 2.618 1.00 82.88 186 TYR A C 1
ATOM 1396 O O . TYR A 1 186 ? 5.686 3.525 3.298 1.00 82.88 186 TYR A O 1
ATOM 1404 N N . LEU A 1 187 ? 6.947 5.201 2.484 1.00 81.44 187 LEU A N 1
ATOM 1405 C CA . LEU A 1 187 ? 8.203 4.727 3.076 1.00 81.44 187 LEU A CA 1
ATOM 1406 C C . LEU A 1 187 ? 8.141 4.644 4.605 1.00 81.44 187 LEU A C 1
ATOM 1408 O O . LEU A 1 187 ? 8.589 3.644 5.169 1.00 81.44 187 LEU A O 1
ATOM 1412 N N . PHE A 1 188 ? 7.553 5.636 5.274 1.00 78.00 188 PHE A N 1
ATOM 1413 C CA . PHE A 1 188 ? 7.378 5.642 6.727 1.00 78.00 188 PHE A CA 1
ATOM 1414 C C . PHE A 1 188 ? 6.462 4.513 7.204 1.00 78.00 188 PHE A C 1
ATOM 1416 O O . PHE A 1 188 ? 6.761 3.845 8.196 1.00 78.00 188 PHE A O 1
ATOM 1423 N N . ILE A 1 189 ? 5.356 4.272 6.493 1.00 75.06 189 ILE A N 1
ATOM 1424 C CA . ILE A 1 189 ? 4.376 3.247 6.867 1.00 75.06 189 ILE A CA 1
ATOM 1425 C C . ILE A 1 189 ? 4.948 1.838 6.676 1.00 75.06 189 ILE A C 1
ATOM 1427 O O . ILE A 1 189 ? 4.790 0.995 7.563 1.00 75.06 189 ILE A O 1
ATOM 1431 N N . ILE A 1 190 ? 5.594 1.578 5.536 1.00 77.81 190 ILE A N 1
ATOM 1432 C CA . ILE A 1 190 ? 6.029 0.226 5.164 1.00 77.81 190 ILE A CA 1
ATOM 1433 C C . ILE A 1 190 ? 7.396 -0.124 5.755 1.00 77.81 190 ILE A C 1
ATOM 1435 O O . ILE A 1 190 ? 7.549 -1.201 6.328 1.00 77.81 190 ILE A O 1
ATOM 1439 N N . SER A 1 191 ? 8.377 0.776 5.668 1.00 72.12 191 SER A N 1
ATOM 1440 C CA . SER A 1 191 ? 9.773 0.459 6.024 1.00 72.12 191 SER A CA 1
ATOM 1441 C C . SER A 1 191 ? 10.064 0.605 7.519 1.00 72.12 191 SER A C 1
ATOM 1443 O O . SER A 1 191 ? 11.067 0.064 7.997 1.00 72.12 191 SER A O 1
ATOM 1445 N N . ARG A 1 192 ? 9.211 1.355 8.244 1.00 71.12 192 ARG A N 1
ATOM 1446 C CA . ARG A 1 192 ? 9.422 1.795 9.638 1.00 71.12 192 ARG A CA 1
ATOM 1447 C C . ARG A 1 192 ? 10.889 2.184 9.877 1.00 71.12 192 ARG A C 1
ATOM 1449 O O . ARG A 1 192 ? 11.589 1.492 10.627 1.00 71.12 192 ARG A O 1
ATOM 1456 N N . PRO A 1 193 ? 11.388 3.191 9.139 1.00 70.69 193 PRO A N 1
ATOM 1457 C CA . PRO A 1 193 ? 12.781 3.594 9.245 1.00 70.69 193 PRO A CA 1
ATOM 1458 C C . PRO A 1 193 ? 13.081 4.047 10.680 1.00 70.69 193 PRO A C 1
ATOM 1460 O O . PRO A 1 193 ? 12.196 4.545 11.376 1.00 70.69 193 PRO A O 1
ATOM 1463 N N . ASP A 1 194 ? 14.308 3.803 11.133 1.00 70.56 194 ASP A N 1
ATOM 1464 C CA . ASP A 1 194 ? 14.810 4.414 12.366 1.00 70.56 194 ASP A CA 1
ATOM 1465 C C . ASP A 1 194 ? 15.134 5.895 12.116 1.00 70.56 194 ASP A C 1
ATOM 1467 O O . ASP A 1 194 ? 15.175 6.355 10.973 1.00 70.56 194 ASP A O 1
ATOM 1471 N N . GLU A 1 195 ? 15.328 6.655 13.194 1.00 70.56 195 GLU A N 1
ATOM 1472 C CA . GLU A 1 195 ? 15.586 8.099 13.115 1.00 70.56 195 GLU A CA 1
ATOM 1473 C C . GLU A 1 195 ? 16.838 8.425 12.283 1.00 70.56 195 GLU A C 1
ATOM 1475 O O . GLU A 1 195 ? 16.846 9.415 11.549 1.00 70.56 195 GLU A O 1
ATOM 1480 N N . ASP A 1 196 ? 17.859 7.565 12.330 1.00 72.12 196 ASP A N 1
ATOM 1481 C CA . ASP A 1 196 ? 19.112 7.741 11.591 1.00 72.12 196 ASP A CA 1
ATOM 1482 C C . ASP A 1 196 ? 18.884 7.704 10.074 1.00 72.12 196 ASP A C 1
ATOM 1484 O O . ASP A 1 196 ? 19.328 8.598 9.351 1.00 72.12 196 ASP A O 1
ATOM 1488 N N . LEU A 1 197 ? 18.124 6.719 9.588 1.00 70.06 197 LEU A N 1
ATOM 1489 C CA . LEU A 1 197 ? 17.807 6.569 8.169 1.00 70.06 197 LEU A CA 1
ATOM 1490 C C . LEU A 1 197 ? 16.905 7.697 7.650 1.00 70.06 197 LEU A C 1
ATOM 1492 O O . LEU A 1 197 ? 17.041 8.143 6.510 1.00 70.06 197 LEU A O 1
ATOM 1496 N N . VAL A 1 198 ? 15.982 8.181 8.484 1.00 74.19 198 VAL A N 1
ATOM 1497 C CA . VAL A 1 198 ? 15.140 9.342 8.153 1.00 74.19 198 VAL A CA 1
ATOM 1498 C C . VAL A 1 198 ? 15.999 10.594 8.019 1.00 74.19 198 VAL A C 1
ATOM 1500 O O . VAL A 1 198 ? 15.865 11.329 7.040 1.00 74.19 198 VAL A O 1
ATOM 1503 N N . SER A 1 199 ? 16.909 10.810 8.969 1.00 75.19 199 SER A N 1
ATOM 1504 C CA . SER A 1 199 ? 17.847 11.932 8.957 1.00 75.19 199 SER A CA 1
ATOM 1505 C C . SER A 1 199 ? 18.761 11.899 7.729 1.00 75.19 199 SER A C 1
ATOM 1507 O O . SER A 1 199 ? 18.973 12.935 7.098 1.00 75.19 199 SER A O 1
ATOM 1509 N N . GLU A 1 200 ? 19.233 10.715 7.324 1.00 76.31 200 GLU A N 1
ATOM 1510 C CA . GLU A 1 200 ? 20.037 10.528 6.112 1.00 76.31 200 GLU A CA 1
ATOM 1511 C C . GLU A 1 200 ? 19.280 10.987 4.856 1.00 76.31 200 GLU A C 1
ATOM 1513 O O . GLU A 1 200 ? 19.762 11.843 4.111 1.00 76.31 200 GLU A O 1
ATOM 1518 N N . VAL A 1 201 ? 18.053 10.499 4.642 1.00 75.50 201 VAL A N 1
ATOM 1519 C CA . VAL A 1 201 ? 17.256 10.888 3.466 1.00 75.50 201 VAL A CA 1
ATOM 1520 C C . VAL A 1 201 ? 16.880 12.368 3.514 1.00 75.50 201 VAL A C 1
ATOM 1522 O O . VAL A 1 201 ? 17.027 13.073 2.514 1.00 75.50 201 VAL A O 1
ATOM 1525 N N . LEU A 1 202 ? 16.448 12.870 4.675 1.00 78.50 202 LEU A N 1
ATOM 1526 C CA . LEU A 1 202 ? 16.113 14.285 4.859 1.00 78.50 202 LEU A CA 1
ATOM 1527 C C . LEU A 1 202 ? 17.334 15.212 4.739 1.00 78.50 202 LEU A C 1
ATOM 1529 O O . LEU A 1 202 ? 17.176 16.409 4.475 1.00 78.50 202 LEU A O 1
ATOM 1533 N N . GLY A 1 203 ? 18.545 14.684 4.926 1.00 80.44 203 GLY A N 1
ATOM 1534 C CA . GLY A 1 203 ? 19.811 15.37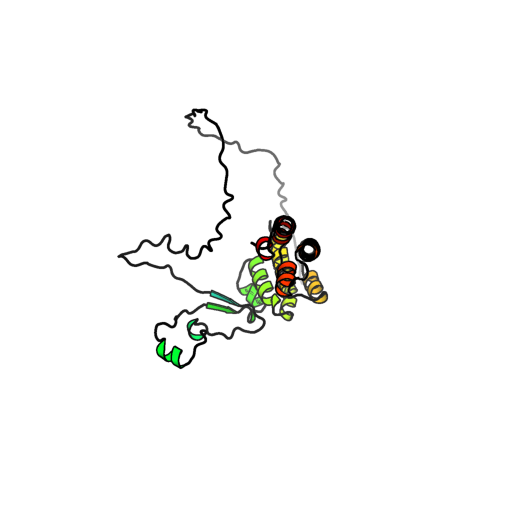7 4.697 1.00 80.44 203 GLY A CA 1
ATOM 1535 C C . GLY A 1 203 ? 20.150 15.549 3.215 1.00 80.44 203 GLY A C 1
ATOM 1536 O O . GLY A 1 203 ? 20.884 16.470 2.861 1.00 80.44 203 GLY A O 1
ATOM 1537 N N . HIS A 1 204 ? 19.587 14.707 2.347 1.00 77.44 204 HIS A N 1
ATOM 1538 C CA . HIS A 1 204 ? 19.841 14.711 0.904 1.00 77.44 204 HIS A CA 1
ATOM 1539 C C . HIS A 1 204 ? 18.772 15.420 0.068 1.00 77.44 204 HIS A C 1
ATOM 1541 O O . HIS A 1 204 ? 18.966 15.604 -1.134 1.00 77.44 204 HIS A O 1
ATOM 1547 N N . VAL A 1 205 ? 17.667 15.833 0.686 1.00 80.62 205 VAL A N 1
ATOM 1548 C CA . VAL A 1 205 ? 16.593 16.595 0.035 1.00 80.62 205 VAL A CA 1
ATOM 1549 C C . VAL A 1 205 ? 16.635 18.066 0.446 1.00 80.62 205 VAL A C 1
ATOM 1551 O O . VAL A 1 205 ? 17.147 18.424 1.510 1.00 80.62 205 VAL A O 1
ATOM 1554 N N . SER A 1 206 ? 16.103 18.943 -0.405 1.00 79.62 206 SER A N 1
ATOM 1555 C CA . SER A 1 206 ? 16.086 20.381 -0.135 1.00 79.62 206 SER A CA 1
ATOM 1556 C C . SER A 1 206 ? 15.210 20.749 1.079 1.00 79.62 206 SER A C 1
ATOM 1558 O O . SER A 1 206 ? 14.287 20.009 1.432 1.00 79.62 206 SER A O 1
ATOM 1560 N N . PRO A 1 207 ? 15.449 21.913 1.727 1.00 81.00 207 PRO A N 1
ATOM 1561 C CA . PRO A 1 207 ? 14.675 22.351 2.894 1.00 81.00 207 PRO A CA 1
ATOM 1562 C C . PRO A 1 207 ? 13.164 22.379 2.654 1.00 81.00 207 PRO A C 1
ATOM 1564 O O . PRO A 1 207 ? 12.401 21.965 3.518 1.00 81.00 207 PRO A O 1
ATOM 1567 N N . ARG A 1 208 ? 12.743 22.774 1.447 1.00 78.62 208 ARG A N 1
ATOM 1568 C CA . ARG A 1 208 ? 11.333 22.785 1.047 1.00 78.62 208 ARG A CA 1
ATOM 1569 C C . ARG A 1 208 ? 10.710 21.388 1.093 1.00 78.62 208 ARG A C 1
ATOM 1571 O O . ARG A 1 208 ? 9.604 21.233 1.583 1.00 78.62 208 ARG A O 1
ATOM 1578 N N . VAL A 1 209 ? 11.422 20.365 0.615 1.00 78.62 209 VAL A N 1
ATOM 1579 C CA . VAL A 1 209 ? 10.951 18.971 0.687 1.00 78.62 209 VAL A CA 1
ATOM 1580 C C . VAL A 1 209 ? 10.835 18.517 2.137 1.00 78.62 209 VAL A C 1
ATOM 1582 O O . VAL A 1 209 ? 9.868 17.855 2.498 1.00 78.62 209 VAL A O 1
ATOM 1585 N N . ARG A 1 210 ? 11.803 18.886 2.982 1.00 81.00 210 ARG A N 1
ATOM 1586 C CA . ARG A 1 210 ? 11.782 18.545 4.407 1.00 81.00 210 ARG A CA 1
ATOM 1587 C C . ARG A 1 210 ? 10.571 19.142 5.124 1.00 81.00 210 ARG A C 1
ATOM 1589 O O . ARG A 1 210 ? 9.935 18.428 5.887 1.00 81.00 210 ARG A O 1
ATOM 1596 N N . GLU A 1 211 ? 10.258 20.412 4.873 1.00 80.38 211 GLU A N 1
ATOM 1597 C CA . GLU A 1 211 ? 9.094 21.093 5.459 1.00 80.38 211 GLU A CA 1
ATOM 1598 C C . GLU A 1 211 ? 7.785 20.364 5.120 1.00 80.38 211 GLU A C 1
ATOM 1600 O O . GLU A 1 211 ? 7.028 20.020 6.024 1.00 80.38 211 GLU A O 1
ATOM 1605 N N . GLU A 1 212 ? 7.578 20.025 3.845 1.00 78.75 212 GLU A N 1
ATOM 1606 C CA . GLU A 1 212 ? 6.396 19.283 3.374 1.00 78.75 212 GLU A CA 1
ATOM 1607 C C . GLU A 1 212 ? 6.275 17.895 4.033 1.00 78.75 212 GLU A C 1
ATOM 1609 O O . GLU A 1 212 ? 5.188 17.445 4.398 1.00 78.75 212 GLU A O 1
ATOM 1614 N N . VAL A 1 213 ? 7.404 17.201 4.215 1.00 75.56 213 VAL A N 1
ATOM 1615 C CA . VAL A 1 213 ? 7.435 15.889 4.880 1.00 75.56 213 VAL A CA 1
ATOM 1616 C C . VAL A 1 213 ? 7.117 16.008 6.371 1.00 75.56 213 VAL A C 1
ATOM 1618 O O . VAL A 1 213 ? 6.356 15.190 6.889 1.00 75.56 213 VAL A O 1
ATOM 1621 N N . MET A 1 214 ? 7.660 17.018 7.055 1.00 77.81 214 MET A N 1
ATOM 1622 C CA . MET A 1 214 ? 7.398 17.253 8.478 1.00 77.81 214 MET A CA 1
ATOM 1623 C C . MET A 1 214 ? 5.934 17.625 8.734 1.00 77.81 214 MET A C 1
ATOM 1625 O O . MET A 1 214 ? 5.319 17.077 9.647 1.00 77.81 214 MET A O 1
ATOM 1629 N N . GLU A 1 215 ? 5.344 18.489 7.904 1.00 81.62 215 GLU A N 1
ATOM 1630 C CA . GLU A 1 215 ? 3.924 18.848 8.009 1.00 81.62 215 GLU A CA 1
ATOM 1631 C C . GLU A 1 215 ? 3.018 17.614 7.843 1.00 81.62 215 GLU A C 1
ATOM 1633 O O . GLU A 1 215 ? 2.057 17.420 8.597 1.00 81.62 215 GLU A O 1
ATOM 1638 N N . LEU A 1 216 ? 3.353 16.721 6.903 1.00 74.75 216 LEU A N 1
ATOM 1639 C CA . LEU A 1 216 ? 2.659 15.442 6.764 1.00 74.75 216 LEU A CA 1
ATOM 1640 C C . LEU A 1 216 ? 2.793 14.583 8.028 1.00 74.75 216 LEU A C 1
ATOM 1642 O O . LEU A 1 216 ? 1.811 13.977 8.463 1.00 74.75 216 LEU A O 1
ATOM 1646 N N . GLU A 1 217 ? 3.994 14.481 8.591 1.00 75.94 217 GLU A N 1
ATOM 1647 C CA . GLU A 1 217 ? 4.256 13.656 9.769 1.00 75.94 217 GLU A CA 1
ATOM 1648 C C . GLU A 1 217 ? 3.439 14.139 10.978 1.00 75.94 217 GLU A C 1
ATOM 1650 O O . GLU A 1 217 ? 2.772 13.333 11.637 1.00 75.94 217 GLU A O 1
ATOM 1655 N N . GLU A 1 218 ? 3.383 15.456 11.195 1.00 81.81 218 GLU A N 1
ATOM 1656 C CA . GLU A 1 218 ? 2.541 16.090 12.213 1.00 81.81 218 GLU A CA 1
ATOM 1657 C C . GLU A 1 218 ? 1.050 15.809 11.985 1.00 81.81 218 GLU A C 1
ATOM 1659 O O . GLU A 1 218 ? 0.342 15.393 12.909 1.00 81.81 218 GLU A O 1
ATOM 1664 N N . MET A 1 219 ? 0.563 15.966 10.750 1.00 80.56 219 MET A N 1
ATOM 1665 C CA . MET A 1 219 ? -0.833 15.695 10.399 1.00 80.56 219 MET A CA 1
ATOM 1666 C C . MET A 1 219 ? -1.206 14.222 10.622 1.00 80.56 219 MET A C 1
ATOM 1668 O O . MET A 1 219 ? -2.255 13.918 11.204 1.00 80.56 219 MET A O 1
ATOM 1672 N N . LEU A 1 220 ? -0.342 13.288 10.214 1.00 76.94 220 LEU A N 1
ATOM 1673 C CA . LEU A 1 220 ? -0.556 11.856 10.419 1.00 76.94 220 LEU A CA 1
ATOM 1674 C C . LEU A 1 220 ? -0.521 11.486 11.905 1.00 76.94 220 LEU A C 1
ATOM 1676 O O . LEU A 1 220 ? -1.342 10.677 12.347 1.00 76.94 220 LEU A O 1
ATOM 1680 N N . ALA A 1 221 ? 0.392 12.071 12.682 1.00 79.81 221 ALA A N 1
ATOM 1681 C CA . ALA A 1 221 ? 0.465 11.870 14.125 1.00 79.81 221 ALA A CA 1
ATOM 1682 C C . ALA A 1 221 ? -0.802 12.384 14.827 1.00 79.81 221 ALA A C 1
ATOM 1684 O O . ALA A 1 221 ? -1.396 11.661 15.634 1.00 79.81 221 ALA A O 1
ATOM 1685 N N . ALA A 1 222 ? -1.270 13.583 14.468 1.00 84.25 222 ALA A N 1
ATOM 1686 C CA . ALA A 1 222 ? -2.503 14.160 14.993 1.00 84.25 222 ALA A CA 1
ATOM 1687 C C . ALA A 1 222 ? -3.720 13.275 14.686 1.00 84.25 222 ALA A C 1
ATOM 1689 O O . ALA A 1 222 ? -4.497 12.956 15.589 1.00 84.25 222 ALA A O 1
ATOM 1690 N N . LYS A 1 223 ? -3.845 12.800 13.440 1.00 80.50 223 LYS A N 1
ATOM 1691 C CA . LYS A 1 223 ? -4.942 11.921 13.017 1.00 80.50 223 LYS A CA 1
ATOM 1692 C C . LYS A 1 223 ? -4.926 10.575 13.742 1.00 80.50 223 LYS A C 1
ATOM 1694 O O . LYS A 1 223 ? -5.975 10.116 14.188 1.00 80.50 223 LYS A O 1
ATOM 1699 N N . LYS A 1 224 ? -3.753 9.953 13.903 1.00 79.69 224 LYS A N 1
ATOM 1700 C CA . LYS A 1 224 ? -3.607 8.703 14.673 1.00 79.69 224 LYS A CA 1
ATOM 1701 C C . LYS A 1 224 ? -4.023 8.888 16.130 1.00 79.69 224 LYS A C 1
ATOM 1703 O O . LYS A 1 224 ? -4.714 8.041 16.688 1.00 79.69 224 LYS A O 1
ATOM 1708 N N . LEU A 1 225 ? -3.629 10.003 16.741 1.00 88.88 225 LEU A N 1
ATOM 1709 C CA . LEU A 1 225 ? -3.988 10.317 18.119 1.00 88.88 225 LEU A CA 1
ATOM 1710 C C . LEU A 1 225 ? -5.493 10.577 18.274 1.00 88.88 225 LEU A C 1
ATOM 1712 O O . LEU A 1 225 ? -6.099 10.142 19.252 1.00 88.88 225 LEU A O 1
ATOM 1716 N N . GLU A 1 226 ? -6.106 11.274 17.319 1.00 90.00 226 GLU A N 1
ATOM 1717 C CA . GLU A 1 226 ? -7.552 11.481 17.290 1.00 90.00 226 GLU A CA 1
ATOM 1718 C C . GLU A 1 226 ? -8.311 10.157 17.137 1.00 90.00 226 GLU A C 1
ATOM 1720 O O . GLU A 1 226 ? -9.249 9.912 17.897 1.00 90.00 226 GLU A O 1
ATOM 1725 N N . GLN A 1 227 ? -7.870 9.284 16.226 1.00 85.19 227 GLN A N 1
ATOM 1726 C CA . GLN A 1 227 ? -8.433 7.944 16.042 1.00 85.19 227 GLN A CA 1
ATOM 1727 C C . GLN A 1 227 ? -8.328 7.116 17.322 1.00 85.19 227 GLN A C 1
ATOM 1729 O O . GLN A 1 227 ? -9.352 6.657 17.817 1.00 85.19 227 GLN A O 1
ATOM 1734 N N . GLY A 1 228 ? -7.146 7.039 17.943 1.00 87.38 228 GLY A N 1
ATOM 1735 C CA . GLY A 1 228 ? -6.972 6.312 19.205 1.00 87.38 228 GLY A CA 1
ATOM 1736 C C . GLY A 1 228 ? -7.826 6.876 20.349 1.00 87.38 228 GLY A C 1
ATOM 1737 O O . GLY A 1 228 ? -8.369 6.130 21.161 1.00 87.38 228 GLY A O 1
ATOM 1738 N N . ARG A 1 229 ? -8.032 8.201 20.401 1.00 90.94 229 ARG A N 1
ATOM 1739 C CA . ARG A 1 229 ? -8.964 8.825 21.359 1.00 90.94 229 ARG A CA 1
ATOM 1740 C C . ARG A 1 229 ? -10.427 8.542 21.039 1.00 90.94 229 ARG A C 1
ATOM 1742 O O . ARG A 1 229 ? -11.252 8.524 21.951 1.00 90.94 229 ARG A O 1
ATOM 1749 N N . ALA A 1 230 ? -10.794 8.431 19.768 1.00 88.88 230 ALA A N 1
ATOM 1750 C CA . ALA A 1 230 ? -12.148 8.085 19.360 1.00 88.88 230 ALA A CA 1
ATOM 1751 C C . ALA A 1 230 ? -12.449 6.616 19.683 1.00 88.88 230 ALA A C 1
ATOM 1753 O O . ALA A 1 230 ? -13.466 6.347 20.319 1.00 88.88 230 ALA A O 1
ATOM 1754 N N . GLU A 1 231 ? -11.533 5.710 19.341 1.00 87.31 231 GLU A N 1
ATOM 1755 C CA . GLU A 1 231 ? -11.591 4.280 19.655 1.00 87.31 231 GLU A CA 1
ATOM 1756 C C . GLU A 1 231 ? -11.659 4.057 21.166 1.00 87.31 231 GLU A C 1
ATOM 1758 O O . GLU A 1 231 ? -12.637 3.496 21.646 1.00 87.31 231 GLU A O 1
ATOM 1763 N N . GLY A 1 232 ? -10.738 4.631 21.948 1.00 89.50 232 GLY A N 1
ATOM 1764 C CA . GLY A 1 232 ? -10.754 4.480 23.408 1.00 89.50 232 GLY A CA 1
ATOM 1765 C C . GLY A 1 232 ? -12.013 5.051 24.077 1.00 89.50 232 GLY A C 1
ATOM 1766 O O . GLY A 1 232 ? -12.491 4.518 25.079 1.00 89.50 232 GLY A O 1
ATOM 1767 N N . ARG A 1 233 ? -12.612 6.115 23.519 1.00 89.44 233 ARG A N 1
ATOM 1768 C CA . ARG A 1 233 ? -13.917 6.615 23.990 1.00 89.44 233 ARG A CA 1
ATOM 1769 C C . ARG A 1 233 ? -15.056 5.669 23.625 1.00 89.44 233 ARG A C 1
ATOM 1771 O O . ARG A 1 233 ? -15.955 5.494 24.442 1.00 89.44 233 ARG A O 1
ATOM 1778 N N . ALA A 1 234 ? -15.042 5.098 22.424 1.00 86.62 234 ALA A N 1
ATOM 1779 C CA . ALA A 1 234 ? -16.050 4.140 21.986 1.00 86.62 234 ALA A CA 1
ATOM 1780 C C . ALA A 1 234 ? -15.981 2.847 22.812 1.00 86.62 234 ALA A C 1
ATOM 1782 O O . ALA A 1 234 ? -17.001 2.428 23.352 1.00 86.62 234 ALA A O 1
ATOM 1783 N N . GLU A 1 235 ? -14.784 2.291 23.005 1.00 87.25 235 GLU A N 1
ATOM 1784 C CA . GLU A 1 235 ? -14.540 1.131 23.868 1.00 87.25 235 GLU A CA 1
ATOM 1785 C C . GLU A 1 235 ? -14.966 1.409 25.313 1.00 87.25 235 GLU A C 1
ATOM 1787 O O . GLU A 1 235 ? -15.696 0.620 25.908 1.00 87.25 235 GLU A O 1
ATOM 1792 N N . GLY A 1 236 ? -14.602 2.573 25.864 1.00 89.56 236 GLY A N 1
ATOM 1793 C CA . GLY A 1 236 ? -15.001 2.962 27.217 1.00 89.56 236 GLY A CA 1
ATOM 1794 C C . GLY A 1 236 ? -16.517 3.124 27.392 1.00 89.56 236 GLY A C 1
ATOM 1795 O O . GLY A 1 236 ? -17.043 2.814 28.463 1.00 89.56 236 GLY A O 1
ATOM 1796 N N . ARG A 1 237 ? -17.238 3.588 26.360 1.00 88.00 237 ARG A N 1
ATOM 1797 C CA . ARG A 1 237 ? -18.710 3.635 26.372 1.00 88.00 237 ARG A CA 1
ATOM 1798 C C . ARG A 1 237 ? -19.315 2.240 26.297 1.00 88.00 237 ARG A C 1
ATOM 1800 O O . ARG A 1 237 ? -20.133 1.919 27.154 1.00 88.00 237 ARG A O 1
ATOM 1807 N N . ALA A 1 238 ? -18.850 1.404 25.370 1.00 88.06 238 ALA A N 1
ATOM 1808 C CA . ALA A 1 238 ? -19.329 0.033 25.227 1.00 88.06 238 ALA A CA 1
ATOM 1809 C C . ALA A 1 238 ? -19.089 -0.787 26.506 1.00 88.06 238 ALA A C 1
ATOM 1811 O O . ALA A 1 238 ? -19.997 -1.449 26.998 1.00 88.06 238 ALA A O 1
ATOM 1812 N N . GLN A 1 239 ? -17.914 -0.672 27.132 1.00 90.25 239 GLN A N 1
ATOM 1813 C CA . GLN A 1 239 ? -17.630 -1.361 28.392 1.00 90.25 239 GLN A CA 1
ATOM 1814 C C . GLN A 1 239 ? -18.575 -0.913 29.518 1.00 90.25 239 GLN A C 1
ATOM 1816 O O . GLN A 1 239 ? -19.147 -1.749 30.218 1.00 90.25 239 GLN A O 1
ATOM 1821 N N . ARG A 1 240 ? -18.803 0.400 29.665 1.00 91.50 240 ARG A N 1
ATOM 1822 C CA . ARG A 1 240 ? -19.751 0.934 30.659 1.00 91.50 240 ARG A CA 1
ATOM 1823 C C . ARG A 1 240 ? -21.195 0.516 30.374 1.00 91.50 240 ARG A C 1
ATOM 1825 O O . ARG A 1 240 ? -21.925 0.191 31.309 1.00 91.50 240 ARG A O 1
ATOM 1832 N N . GLY A 1 241 ? -21.606 0.519 29.108 1.00 91.75 241 GLY A N 1
ATOM 1833 C CA . GLY A 1 241 ? -22.924 0.052 28.679 1.00 91.75 241 GLY A CA 1
ATOM 1834 C C . GLY A 1 241 ? -23.119 -1.432 28.989 1.00 91.75 241 GLY A C 1
ATOM 1835 O O . GLY A 1 241 ? -24.131 -1.810 29.578 1.00 91.75 241 GLY A O 1
ATOM 1836 N N . ALA A 1 242 ? -22.112 -2.262 28.705 1.00 93.31 242 ALA A N 1
ATOM 1837 C CA . ALA A 1 242 ? -22.123 -3.684 29.024 1.00 93.31 242 ALA A CA 1
ATOM 1838 C C . ALA A 1 242 ? -22.258 -3.924 30.531 1.00 93.31 242 ALA A C 1
ATOM 1840 O O . ALA A 1 242 ? -23.118 -4.700 30.943 1.00 93.31 242 ALA A O 1
ATOM 1841 N N . GLU A 1 243 ? -21.481 -3.221 31.362 1.00 94.19 243 GLU A N 1
ATOM 1842 C CA . GLU A 1 243 ? -21.581 -3.290 32.827 1.00 94.19 243 GLU A CA 1
ATOM 1843 C C . GLU A 1 243 ? -22.977 -2.900 33.338 1.00 94.19 243 GLU A C 1
ATOM 1845 O O . GLU A 1 243 ? -23.532 -3.572 34.217 1.00 94.19 243 GLU A O 1
ATOM 1850 N N . LEU A 1 244 ? -23.572 -1.846 32.769 1.00 94.25 244 LEU A N 1
ATOM 1851 C CA . LEU A 1 244 ? -24.918 -1.397 33.115 1.00 94.25 244 LEU A CA 1
ATOM 1852 C C . LEU A 1 244 ? -25.973 -2.447 32.755 1.00 94.25 244 LEU A C 1
ATOM 1854 O O . LEU A 1 244 ? -26.765 -2.830 33.619 1.00 94.25 244 LEU A O 1
ATOM 1858 N N . VAL A 1 245 ? -25.967 -2.943 31.515 1.00 95.19 245 VAL A N 1
ATOM 1859 C CA . VAL A 1 245 ? -26.889 -3.997 31.066 1.00 95.19 245 VAL A CA 1
ATOM 1860 C C . VAL A 1 245 ? -26.730 -5.240 31.942 1.00 95.19 245 VAL A C 1
ATOM 1862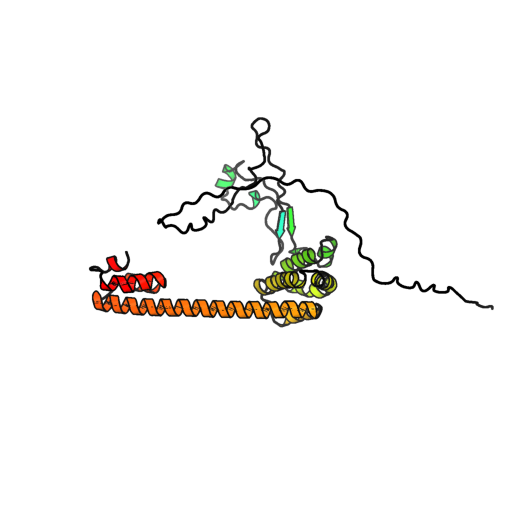 O O . VAL A 1 245 ? -27.727 -5.838 32.338 1.00 95.19 245 VAL A O 1
ATOM 1865 N N . MET A 1 246 ? -25.506 -5.581 32.355 1.00 93.56 246 MET A N 1
ATOM 1866 C CA . MET A 1 246 ? -25.236 -6.748 33.208 1.00 93.56 246 MET A CA 1
ATOM 1867 C C . MET A 1 246 ? -25.862 -6.604 34.580 1.00 93.56 246 MET A C 1
ATOM 1869 O O . MET A 1 246 ? -26.471 -7.537 35.105 1.00 93.56 246 MET A O 1
ATOM 1873 N N . LYS A 1 247 ? -25.748 -5.406 35.153 1.00 94.12 247 LYS A N 1
ATOM 1874 C CA . LYS A 1 247 ? -26.394 -5.070 36.415 1.00 94.12 247 LYS A CA 1
ATOM 1875 C C . LYS A 1 247 ? -27.915 -5.153 36.293 1.00 94.12 247 LYS A C 1
ATOM 1877 O O . LYS A 1 247 ? -28.545 -5.745 37.164 1.00 94.12 247 LYS A O 1
ATOM 1882 N N . LEU A 1 248 ? -28.502 -4.604 35.228 1.00 94.25 248 LEU A N 1
ATOM 1883 C CA . LEU A 1 248 ? -29.951 -4.637 35.002 1.00 94.25 248 LEU A CA 1
ATOM 1884 C C . LEU A 1 248 ? -30.468 -6.070 34.811 1.00 94.25 248 LEU A C 1
ATOM 1886 O O . LEU A 1 248 ? -31.458 -6.452 35.436 1.00 94.25 248 LEU A O 1
ATOM 1890 N N . LEU A 1 249 ? -29.769 -6.882 34.015 1.00 94.44 249 LEU A N 1
ATOM 1891 C CA . LEU A 1 249 ? -30.093 -8.291 33.802 1.00 94.44 249 LEU A CA 1
ATOM 1892 C C . LEU A 1 249 ? -30.053 -9.083 35.108 1.00 94.44 249 LEU A C 1
ATOM 1894 O O . LEU A 1 249 ? -31.007 -9.798 35.412 1.00 94.44 249 LEU A O 1
ATOM 1898 N N . ARG A 1 250 ? -29.001 -8.901 35.916 1.00 93.81 250 ARG A N 1
ATOM 1899 C CA . ARG A 1 250 ? -28.884 -9.569 37.219 1.00 93.81 250 ARG A CA 1
ATOM 1900 C C . ARG A 1 250 ? -29.965 -9.139 38.205 1.00 93.81 250 ARG A C 1
ATOM 1902 O O . ARG A 1 250 ? -30.469 -9.969 38.954 1.00 93.81 250 ARG A O 1
ATOM 1909 N N . LEU A 1 251 ? -30.341 -7.859 38.196 1.00 94.00 251 LEU A N 1
ATOM 1910 C CA . LEU A 1 251 ? -31.412 -7.342 39.051 1.00 94.00 251 LEU A CA 1
ATOM 1911 C C . LEU A 1 251 ? -32.788 -7.895 38.664 1.00 94.00 251 LEU A C 1
ATOM 1913 O O . LEU A 1 251 ? -33.598 -8.148 39.552 1.00 94.00 251 LEU A O 1
ATOM 1917 N N . LYS A 1 252 ? -33.061 -8.079 37.367 1.00 91.88 252 LYS A N 1
ATOM 1918 C CA . LYS A 1 252 ? -34.373 -8.533 36.889 1.00 91.88 252 LYS A CA 1
ATOM 1919 C C . LYS A 1 252 ? -34.522 -10.054 36.849 1.00 91.88 252 LYS A C 1
ATOM 1921 O O . LYS A 1 252 ? -35.574 -10.565 37.218 1.00 91.88 252 LYS A O 1
ATOM 1926 N N . PHE A 1 253 ? -33.497 -10.763 36.386 1.00 91.75 253 PHE A N 1
ATOM 1927 C CA . PHE A 1 253 ? -33.557 -12.201 36.102 1.00 91.75 253 PHE A CA 1
ATOM 1928 C C . PHE A 1 253 ? -32.706 -13.053 37.056 1.00 91.75 253 PHE A C 1
ATOM 1930 O O . PHE A 1 253 ? -32.821 -14.275 37.041 1.00 91.75 253 PHE A O 1
ATOM 1937 N N . GLY A 1 254 ? -31.886 -12.437 37.916 1.00 89.12 254 GLY A N 1
ATOM 1938 C CA . GLY A 1 254 ? -31.026 -13.150 38.861 1.00 89.12 254 GLY A CA 1
ATOM 1939 C C . GLY A 1 254 ? -29.699 -13.598 38.241 1.00 89.12 254 GLY A C 1
ATOM 1940 O O . GLY A 1 254 ? -29.043 -12.841 37.529 1.00 89.12 254 GLY A O 1
ATOM 1941 N N . ALA A 1 255 ? -29.247 -14.812 38.556 1.00 89.12 255 ALA A N 1
ATOM 1942 C CA . ALA A 1 255 ? -27.993 -15.322 38.008 1.00 89.12 255 ALA A CA 1
ATOM 1943 C C . ALA A 1 255 ? -28.097 -15.493 36.482 1.00 89.12 255 ALA A C 1
ATOM 1945 O O . ALA A 1 255 ? -29.030 -16.118 35.983 1.00 89.12 255 ALA A O 1
ATOM 1946 N N . ILE A 1 256 ? -27.122 -14.945 35.761 1.00 91.94 256 ILE A N 1
ATOM 1947 C CA . ILE A 1 256 ? -26.980 -15.058 34.306 1.00 91.94 256 ILE A CA 1
ATOM 1948 C C . ILE A 1 256 ? -25.831 -16.009 33.978 1.00 91.94 256 ILE A C 1
ATOM 1950 O O . ILE A 1 256 ? -24.848 -16.078 34.716 1.00 91.94 256 ILE A O 1
ATOM 1954 N N . ASP A 1 257 ? -25.968 -16.765 32.894 1.00 92.44 257 ASP A N 1
ATOM 1955 C CA . ASP A 1 257 ? -24.951 -17.708 32.440 1.00 92.44 257 ASP A CA 1
ATOM 1956 C C . ASP A 1 257 ? -23.780 -16.999 31.734 1.00 92.44 257 ASP A C 1
ATOM 1958 O O . ASP A 1 257 ? -23.894 -15.864 31.263 1.00 92.44 257 ASP A O 1
ATOM 1962 N N . ALA A 1 258 ? -22.647 -17.695 31.624 1.00 90.81 258 ALA A N 1
ATOM 1963 C CA . ALA A 1 258 ? -21.429 -17.154 31.025 1.00 90.81 258 ALA A CA 1
ATOM 1964 C C . ALA A 1 258 ? -21.594 -16.756 29.544 1.00 90.81 258 ALA A C 1
ATOM 1966 O O . ALA A 1 258 ? -20.976 -15.785 29.108 1.00 90.81 258 ALA A O 1
ATOM 1967 N N . GLY A 1 259 ? -22.445 -17.456 28.783 1.00 92.12 259 GLY A N 1
ATOM 1968 C CA . GLY A 1 259 ? -22.703 -17.138 27.378 1.00 92.12 259 GLY A CA 1
ATOM 1969 C C . GLY A 1 259 ? -23.447 -15.813 27.221 1.00 92.12 259 GLY A C 1
ATOM 1970 O O . GLY A 1 259 ? -23.116 -15.010 26.349 1.00 92.12 259 GLY A O 1
ATOM 1971 N N . THR A 1 260 ? -24.397 -15.538 28.116 1.00 91.62 260 THR A N 1
ATOM 1972 C CA . THR A 1 260 ? -25.076 -14.239 28.191 1.00 91.62 260 THR A CA 1
ATOM 1973 C C . THR A 1 260 ? -24.111 -13.112 28.569 1.00 91.62 260 THR A C 1
ATOM 1975 O O . THR A 1 260 ? -24.147 -12.044 27.956 1.00 91.62 260 THR A O 1
ATOM 1978 N N . GLU A 1 261 ? -23.218 -13.332 29.538 1.00 92.12 261 GLU A N 1
ATOM 1979 C CA . GLU A 1 261 ? -22.224 -12.319 29.919 1.00 92.12 261 GLU A CA 1
ATOM 1980 C C . GLU A 1 261 ? -21.287 -11.957 28.764 1.00 92.12 261 GLU A C 1
ATOM 1982 O O . GLU A 1 261 ? -21.013 -10.780 28.522 1.00 92.12 261 GLU A O 1
ATOM 1987 N N . GLU A 1 262 ? -20.799 -12.960 28.039 1.00 92.75 262 GLU A N 1
ATOM 1988 C CA . GLU A 1 262 ? -19.895 -12.756 26.912 1.00 92.75 262 GLU A CA 1
ATOM 1989 C C . GLU A 1 262 ? -20.594 -12.071 25.737 1.00 92.75 262 GLU A C 1
ATOM 1991 O O . GLU A 1 262 ? -20.056 -11.113 25.180 1.00 92.75 262 GLU A O 1
ATOM 1996 N N . ARG A 1 263 ? -21.840 -12.467 25.440 1.00 94.00 263 ARG A N 1
ATOM 1997 C CA . ARG A 1 263 ? -22.667 -11.818 24.415 1.00 94.00 263 ARG A CA 1
ATOM 1998 C C . ARG A 1 263 ? -22.806 -10.320 24.657 1.00 94.00 263 ARG A C 1
ATOM 2000 O O . ARG A 1 263 ? -22.777 -9.547 23.704 1.00 94.00 263 ARG A O 1
ATOM 2007 N N . VAL A 1 264 ? -22.950 -9.906 25.913 1.00 93.19 264 VAL A N 1
ATOM 2008 C CA . VAL A 1 264 ? -23.124 -8.490 26.218 1.00 93.19 264 VAL A CA 1
ATOM 2009 C C . VAL A 1 264 ? -21.810 -7.726 26.293 1.00 93.19 264 VAL A C 1
ATOM 2011 O O . VAL A 1 264 ? -21.767 -6.589 25.835 1.00 93.19 264 VAL A O 1
ATOM 2014 N N . ARG A 1 265 ? -20.718 -8.330 26.779 1.00 92.38 265 ARG A N 1
ATOM 2015 C CA . ARG A 1 265 ? -19.387 -7.700 26.677 1.00 92.38 265 ARG A CA 1
ATOM 2016 C C . ARG A 1 265 ? -18.975 -7.452 25.224 1.00 92.38 265 ARG A C 1
ATOM 2018 O O . ARG A 1 265 ? -18.295 -6.470 24.957 1.00 92.38 265 ARG A O 1
ATOM 2025 N N . ALA A 1 266 ? -19.394 -8.322 24.308 1.00 92.44 266 ALA A N 1
ATOM 2026 C CA . ALA A 1 266 ? -19.153 -8.180 22.874 1.00 92.44 266 ALA A CA 1
ATOM 2027 C C . ALA A 1 266 ? -20.174 -7.272 22.154 1.00 92.44 266 ALA A C 1
ATOM 2029 O O . ALA A 1 266 ? -20.078 -7.094 20.940 1.00 92.44 266 ALA A O 1
ATOM 2030 N N . GLY A 1 267 ? -21.167 -6.730 22.867 1.00 89.38 267 GLY A N 1
ATOM 2031 C CA . GLY A 1 267 ? -22.217 -5.900 22.283 1.00 89.38 267 GLY A CA 1
ATOM 2032 C C . GLY A 1 267 ? -21.696 -4.553 21.786 1.00 89.38 267 GLY A C 1
ATOM 2033 O O . GLY A 1 267 ? -20.853 -3.923 22.424 1.00 89.38 267 GLY A O 1
ATOM 2034 N N . SER A 1 268 ? -22.232 -4.087 20.656 1.00 89.69 268 SER A N 1
ATOM 2035 C CA . SER A 1 268 ? -21.989 -2.717 20.198 1.00 89.69 268 SER A CA 1
ATOM 2036 C C . SER A 1 268 ? -22.734 -1.704 21.076 1.00 89.69 268 SER A C 1
ATOM 2038 O O . SER A 1 268 ? -23.724 -2.050 21.715 1.00 89.69 268 SER A O 1
ATOM 2040 N N . ASP A 1 269 ? -22.311 -0.437 21.066 1.00 89.31 269 ASP A N 1
ATOM 2041 C CA . ASP A 1 269 ? -22.976 0.664 21.796 1.00 89.31 269 ASP A CA 1
ATOM 2042 C C . ASP A 1 269 ? -24.500 0.690 21.525 1.00 89.31 269 ASP A C 1
ATOM 2044 O O . ASP A 1 269 ? -25.313 0.763 22.441 1.00 89.31 269 ASP A O 1
ATOM 2048 N N . ALA A 1 270 ? -24.897 0.493 20.262 1.00 91.31 270 ALA A N 1
ATOM 2049 C CA . ALA A 1 270 ? -26.300 0.463 19.849 1.00 91.31 270 ALA A CA 1
ATOM 2050 C C . ALA A 1 270 ? -27.061 -0.785 20.329 1.00 91.31 270 ALA A C 1
ATOM 2052 O O . ALA A 1 270 ? -28.265 -0.713 20.593 1.00 91.31 270 ALA A O 1
ATOM 2053 N N . ASP A 1 271 ? -26.389 -1.935 20.416 1.00 93.88 271 ASP A N 1
ATOM 2054 C CA . ASP A 1 271 ? -26.995 -3.147 20.969 1.00 93.88 271 ASP A CA 1
ATOM 2055 C C . ASP A 1 271 ? -27.179 -3.010 22.481 1.00 93.88 271 ASP A C 1
ATOM 2057 O O . ASP A 1 271 ? -28.236 -3.355 23.002 1.00 93.88 271 ASP A O 1
ATOM 2061 N N . LEU A 1 272 ? -26.185 -2.446 23.170 1.00 94.62 272 LEU A N 1
ATOM 2062 C CA . LEU A 1 272 ? -26.202 -2.209 24.610 1.00 94.62 272 LEU A CA 1
ATOM 2063 C C . LEU A 1 272 ? -27.316 -1.248 25.024 1.00 94.62 272 LEU A C 1
ATOM 2065 O O . LEU A 1 272 ? -28.062 -1.566 25.951 1.00 94.62 272 LEU A O 1
ATOM 2069 N N . ASP A 1 273 ? -27.486 -0.133 24.313 1.00 93.44 273 ASP A N 1
ATOM 2070 C CA . ASP A 1 273 ? -28.593 0.802 24.550 1.00 93.44 273 ASP A CA 1
ATOM 2071 C C . ASP A 1 273 ? -29.953 0.121 24.337 1.00 93.44 273 ASP A C 1
ATOM 2073 O O . ASP A 1 273 ? -30.842 0.188 25.191 1.00 93.44 273 ASP A O 1
ATOM 2077 N N . ARG A 1 274 ? -30.102 -0.632 23.239 1.00 94.56 274 ARG A N 1
ATOM 2078 C CA . ARG A 1 274 ? -31.335 -1.378 22.949 1.00 94.56 274 ARG A CA 1
ATOM 2079 C C . ARG A 1 274 ? -31.643 -2.408 24.032 1.00 94.56 274 ARG A C 1
ATOM 2081 O O . ARG A 1 274 ? -32.799 -2.563 24.434 1.00 94.56 274 ARG A O 1
ATOM 2088 N N . TRP A 1 275 ? -30.635 -3.144 24.489 1.00 96.38 275 TRP A N 1
ATOM 2089 C CA . TRP A 1 275 ? -30.805 -4.129 25.550 1.00 96.38 275 TRP A CA 1
ATOM 2090 C C . TRP A 1 275 ? -31.149 -3.443 26.870 1.00 96.38 275 TRP A C 1
ATOM 2092 O O . TRP A 1 275 ? -32.061 -3.910 27.543 1.00 96.38 275 TRP A O 1
ATOM 2102 N N . ALA A 1 276 ? -30.523 -2.314 27.215 1.00 93.88 276 ALA A N 1
ATOM 2103 C CA . ALA A 1 276 ? -30.836 -1.566 28.432 1.00 93.88 276 ALA A CA 1
ATOM 2104 C C . ALA A 1 276 ? -32.323 -1.171 28.509 1.00 93.88 276 ALA A C 1
ATOM 2106 O O . ALA A 1 276 ? -32.952 -1.359 29.552 1.00 93.88 276 ALA A O 1
ATOM 2107 N N . GLU A 1 277 ? -32.907 -0.707 27.401 1.00 93.62 277 GLU A N 1
ATOM 2108 C CA . GLU A 1 277 ? -34.340 -0.395 27.319 1.00 93.62 277 GLU A CA 1
ATOM 2109 C C . GLU A 1 277 ? -35.211 -1.652 27.423 1.00 93.62 277 GLU A C 1
ATOM 2111 O O . GLU A 1 277 ? -36.160 -1.712 28.211 1.00 93.62 277 GLU A O 1
ATOM 2116 N N . ARG A 1 278 ? -34.878 -2.695 26.655 1.00 94.44 278 ARG A N 1
ATOM 2117 C CA . ARG A 1 278 ? -35.676 -3.927 26.599 1.00 94.44 278 ARG A CA 1
ATOM 2118 C C . ARG A 1 278 ? -35.630 -4.736 27.879 1.00 94.44 278 ARG A C 1
ATOM 2120 O O . ARG A 1 278 ? -36.617 -5.398 28.195 1.00 94.44 278 ARG A O 1
ATOM 2127 N N . VAL A 1 279 ? -34.550 -4.654 28.658 1.00 94.12 279 VAL A N 1
ATOM 2128 C CA . VAL A 1 279 ? -34.507 -5.277 29.985 1.00 94.12 279 VAL A CA 1
ATOM 2129 C C . VAL A 1 279 ? -35.668 -4.787 30.840 1.00 94.12 279 VAL A C 1
ATOM 2131 O O . VAL A 1 279 ? -36.194 -5.577 31.610 1.00 94.12 279 VAL A O 1
ATOM 2134 N N . LEU A 1 280 ? -36.156 -3.556 30.689 1.00 90.31 280 LEU A N 1
ATOM 2135 C CA . LEU A 1 280 ? -37.254 -3.049 31.516 1.00 90.31 280 LEU A CA 1
ATOM 2136 C C . LEU A 1 280 ? -38.592 -3.743 31.217 1.00 90.31 280 LEU A C 1
ATOM 2138 O O . LEU A 1 280 ? -39.349 -4.031 32.145 1.00 90.31 280 LEU A O 1
ATOM 2142 N N . THR A 1 281 ? -38.856 -4.113 29.964 1.00 91.81 281 THR A N 1
ATOM 2143 C CA . THR A 1 281 ? -40.159 -4.642 29.516 1.00 91.81 281 THR A CA 1
ATOM 2144 C C . THR A 1 281 ? -40.168 -6.149 29.245 1.00 91.81 281 THR A C 1
ATOM 2146 O O . THR A 1 281 ? -41.217 -6.777 29.365 1.00 91.81 281 THR A O 1
ATOM 2149 N N . ALA A 1 282 ? -39.015 -6.755 28.949 1.00 92.12 282 ALA A N 1
ATOM 2150 C CA . ALA A 1 282 ? -38.878 -8.178 28.630 1.00 92.12 282 ALA A CA 1
ATOM 2151 C C . ALA A 1 282 ? -39.383 -9.095 29.757 1.00 92.12 282 ALA A C 1
ATOM 2153 O O . ALA A 1 282 ? -39.089 -8.860 30.927 1.00 92.12 282 ALA A O 1
ATOM 2154 N N . SER A 1 283 ? -40.110 -10.163 29.423 1.00 88.75 283 SER A N 1
ATOM 2155 C CA . SER A 1 283 ? -40.565 -11.146 30.423 1.00 88.75 283 SER A CA 1
ATOM 2156 C C . SER A 1 283 ? -39.584 -12.307 30.575 1.00 88.75 283 SER A C 1
ATOM 2158 O O . SER A 1 283 ? -39.514 -12.910 31.644 1.00 88.75 283 SER A O 1
ATOM 2160 N N . GLN A 1 284 ? -38.798 -12.598 29.534 1.00 89.31 284 GLN A N 1
ATOM 2161 C CA . GLN A 1 284 ? -37.755 -13.621 29.537 1.00 89.31 284 GLN A CA 1
ATOM 2162 C C . GLN A 1 284 ? -36.415 -13.043 29.067 1.00 89.31 284 GLN A C 1
ATOM 2164 O O . GLN A 1 284 ? -36.369 -12.069 28.316 1.00 89.31 284 GLN A O 1
ATOM 2169 N N . LEU A 1 285 ? -35.311 -13.669 29.487 1.00 88.25 285 LEU A N 1
ATOM 2170 C CA . LEU A 1 285 ? -33.948 -13.214 29.183 1.00 88.25 285 LEU A CA 1
ATOM 2171 C C . LEU A 1 285 ? -33.686 -13.103 27.671 1.00 88.25 285 LEU A C 1
ATOM 2173 O O . LEU A 1 285 ? -33.076 -12.146 27.206 1.00 88.25 285 LEU A O 1
ATOM 2177 N N . GLN A 1 286 ? -34.193 -14.059 26.896 1.00 87.94 286 GLN A N 1
ATOM 2178 C CA . GLN A 1 286 ? -34.058 -14.083 25.438 1.00 87.94 286 GLN A CA 1
ATOM 2179 C C . GLN A 1 286 ? -34.740 -12.897 24.737 1.00 87.94 286 GLN A C 1
ATOM 2181 O O . GLN A 1 286 ? -34.227 -12.425 23.725 1.00 87.94 286 GLN A O 1
ATOM 2186 N N . ASP A 1 287 ? -35.830 -12.365 25.302 1.00 90.25 287 ASP A N 1
ATOM 2187 C CA . ASP A 1 287 ? -36.599 -11.261 24.707 1.00 90.25 287 ASP A CA 1
ATOM 2188 C C . ASP A 1 287 ? -35.811 -9.941 24.736 1.00 90.25 287 ASP A C 1
ATOM 2190 O O . ASP A 1 287 ? -36.051 -9.041 23.931 1.00 90.25 287 ASP A O 1
ATOM 2194 N N . VAL A 1 288 ? -34.838 -9.823 25.647 1.00 89.50 288 VAL A N 1
ATOM 2195 C CA . VAL A 1 288 ? -33.927 -8.673 25.716 1.00 89.50 288 VAL A CA 1
ATOM 2196 C C . VAL A 1 288 ? -33.091 -8.582 24.443 1.00 89.50 288 VAL A C 1
ATOM 2198 O O . VAL A 1 288 ? -32.889 -7.495 23.898 1.00 89.50 288 VAL A O 1
ATOM 2201 N N . PHE A 1 289 ? -32.643 -9.735 23.951 1.00 90.75 289 PHE A N 1
ATOM 2202 C CA . PHE A 1 289 ? -31.656 -9.838 22.888 1.00 90.75 289 PHE A CA 1
ATOM 2203 C C . PHE A 1 289 ? -32.229 -10.141 21.496 1.00 90.75 289 PHE A C 1
ATOM 2205 O O . PHE A 1 289 ? -31.454 -10.487 20.596 1.00 90.75 289 PHE A O 1
ATOM 2212 N N . ALA A 1 290 ? -33.556 -10.085 21.351 1.00 79.56 290 ALA A N 1
ATOM 2213 C CA . ALA A 1 290 ? -34.277 -10.299 20.093 1.00 79.56 290 ALA A CA 1
ATOM 2214 C C . ALA A 1 290 ? -34.218 -9.079 19.151 1.00 79.56 290 ALA A C 1
ATOM 2216 O O . ALA A 1 290 ? -33.328 -8.219 19.324 1.00 79.56 290 ALA A O 1
#